Protein AF-A0A4Y2JMC4-F1 (afdb_monomer_lite)

Sequence (234 aa):
MATKFSRSKTDIYLIGSTITELTGSKLPSIGMALGLFLHHHIELNKTIRESSTTTIEEIKFWQKARIPVQELINCQPKLEKLFEQWRLLKKNKTRSTLTQKSKEVEFVSKLNNIFDIAHANALNMIKISQDKEFLLAQLEKGRRGSMLDEKKCEEVEATAQLVSSDESDEFEQEEQASFTVKEVDMPKGNKKRMKVMTPYLAAALDRTKVEDCKAVFVVAEMARSLDYEVVKLL

Structure (mmCIF, N/CA/C/O backbone):
data_AF-A0A4Y2JMC4-F1
#
_entry.id   AF-A0A4Y2JMC4-F1
#
loop_
_atom_site.group_PDB
_atom_site.id
_atom_site.type_symbol
_atom_site.label_atom_id
_atom_site.label_alt_id
_atom_site.label_comp_id
_atom_site.label_asym_id
_atom_site.label_entity_id
_atom_site.label_seq_id
_atom_site.pdbx_PDB_ins_code
_atom_site.Cartn_x
_atom_site.Cartn_y
_atom_site.Cartn_z
_atom_site.occupancy
_atom_site.B_iso_or_equiv
_atom_site.auth_seq_id
_atom_site.auth_comp_id
_atom_site.auth_asym_id
_atom_site.auth_atom_id
_atom_site.pdbx_PDB_model_num
ATOM 1 N N . MET A 1 1 ? 20.952 -29.997 8.168 1.00 33.16 1 MET A N 1
ATOM 2 C CA . MET A 1 1 ? 21.022 -29.053 9.308 1.00 33.16 1 MET A CA 1
ATOM 3 C C . MET A 1 1 ? 19.620 -28.527 9.569 1.00 33.16 1 MET A C 1
ATOM 5 O O . MET A 1 1 ? 18.947 -28.203 8.601 1.00 33.16 1 MET A O 1
ATOM 9 N N . ALA A 1 2 ? 19.152 -28.502 10.819 1.00 35.84 2 ALA A N 1
ATOM 10 C CA . ALA A 1 2 ? 17.775 -28.111 11.128 1.00 35.84 2 ALA A CA 1
ATOM 11 C C . ALA A 1 2 ? 17.607 -26.582 11.096 1.00 35.84 2 ALA A C 1
ATOM 13 O O . ALA A 1 2 ? 18.160 -25.873 11.939 1.00 35.84 2 ALA A O 1
ATOM 14 N N . THR A 1 3 ? 16.835 -26.077 10.133 1.00 39.03 3 THR A N 1
ATOM 15 C CA . THR A 1 3 ? 16.416 -24.675 10.081 1.00 39.03 3 THR A CA 1
ATOM 16 C C . THR A 1 3 ? 15.392 -24.416 11.183 1.00 39.03 3 THR A C 1
ATOM 18 O O . THR A 1 3 ? 14.283 -24.948 11.182 1.00 39.03 3 THR A O 1
ATOM 21 N N . LYS A 1 4 ? 1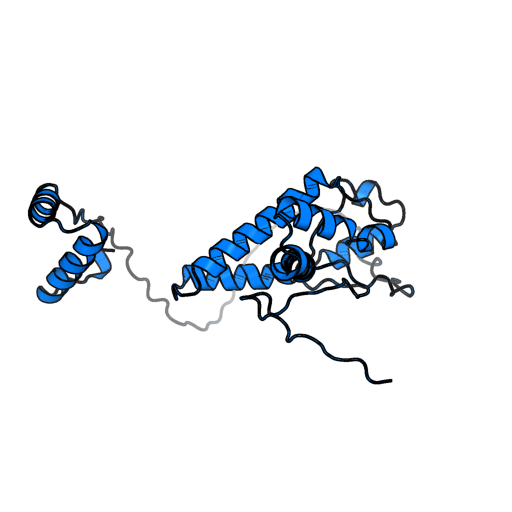5.785 -23.612 12.173 1.00 36.81 4 LYS A N 1
ATOM 22 C CA . LYS A 1 4 ? 14.925 -23.243 13.300 1.00 36.81 4 LYS A CA 1
ATOM 23 C C . LYS A 1 4 ? 13.787 -22.356 12.786 1.00 36.81 4 LYS A C 1
ATOM 25 O O . LYS A 1 4 ? 14.028 -21.203 12.444 1.00 36.81 4 LYS A O 1
ATOM 30 N N . PHE A 1 5 ? 12.554 -22.861 12.778 1.00 41.28 5 PHE A N 1
ATOM 31 C CA . PHE A 1 5 ? 11.365 -22.008 12.695 1.00 41.28 5 PHE A CA 1
ATOM 32 C C . PHE A 1 5 ? 11.297 -21.166 13.977 1.00 41.28 5 PHE A C 1
ATOM 34 O O . PHE A 1 5 ? 10.956 -21.685 15.040 1.00 41.28 5 PHE A O 1
ATOM 41 N N . SER A 1 6 ? 11.662 -19.885 13.905 1.00 38.31 6 SER A N 1
ATOM 42 C CA . SER A 1 6 ? 11.680 -18.992 15.067 1.00 38.31 6 SER A CA 1
ATOM 43 C C . SER A 1 6 ? 10.678 -17.849 14.928 1.00 38.31 6 SER A C 1
ATOM 45 O O . SER A 1 6 ? 10.819 -17.009 14.045 1.00 38.31 6 SER A O 1
ATOM 47 N N . ARG A 1 7 ? 9.754 -17.806 15.897 1.00 47.75 7 ARG A N 1
ATOM 48 C CA . ARG A 1 7 ? 8.591 -16.915 16.061 1.00 47.75 7 ARG A CA 1
ATOM 49 C C . ARG A 1 7 ? 7.394 -17.235 15.159 1.00 47.75 7 ARG A C 1
ATOM 51 O O . ARG A 1 7 ? 7.466 -17.297 13.939 1.00 47.75 7 ARG A O 1
ATOM 58 N N . SER A 1 8 ? 6.270 -17.464 15.835 1.00 48.03 8 SER A N 1
ATOM 59 C CA . SER A 1 8 ? 4.937 -17.634 15.265 1.00 48.03 8 SER A CA 1
ATOM 60 C C . SER A 1 8 ? 4.553 -16.426 14.416 1.00 48.03 8 SER A C 1
ATOM 62 O O . SER A 1 8 ? 4.703 -15.299 14.886 1.00 48.03 8 SER A O 1
ATOM 64 N N . LYS A 1 9 ? 3.985 -16.668 13.226 1.00 57.75 9 LYS A N 1
ATOM 65 C CA . LYS A 1 9 ? 3.331 -15.638 12.405 1.00 57.75 9 LYS A CA 1
ATOM 66 C C . LYS A 1 9 ? 2.448 -14.748 13.280 1.00 57.75 9 LYS A C 1
ATOM 68 O O . LYS A 1 9 ? 1.485 -15.234 13.873 1.00 57.75 9 LYS A O 1
ATOM 73 N N . THR A 1 10 ? 2.769 -13.460 13.342 1.00 68.62 10 THR A N 1
ATOM 74 C CA . THR A 1 10 ? 1.928 -12.470 14.015 1.00 68.62 10 THR A CA 1
ATOM 75 C C . THR A 1 10 ? 0.616 -12.371 13.243 1.00 68.62 10 THR A C 1
ATOM 77 O O . THR A 1 10 ? 0.618 -11.884 12.112 1.00 68.62 10 THR A O 1
ATOM 80 N N . ASP A 1 11 ? -0.495 -12.850 13.814 1.00 79.56 11 ASP A N 1
ATOM 81 C CA . ASP A 1 11 ? -1.799 -12.719 13.160 1.00 79.56 11 ASP A CA 1
ATOM 82 C C . ASP A 1 11 ? -2.242 -11.251 13.183 1.00 79.56 11 ASP A C 1
ATOM 84 O O . ASP A 1 11 ? -2.529 -10.649 14.226 1.00 79.56 11 ASP A O 1
ATOM 88 N N . ILE A 1 12 ? -2.238 -10.650 11.999 1.00 85.75 12 ILE A N 1
ATOM 89 C CA . ILE A 1 12 ? -2.592 -9.256 11.794 1.00 85.75 12 ILE A CA 1
ATOM 90 C C . ILE A 1 12 ? -4.022 -9.206 11.273 1.00 85.75 12 ILE A C 1
ATOM 92 O O . ILE A 1 12 ? -4.291 -9.586 10.141 1.00 85.75 12 ILE A O 1
ATOM 96 N N . TYR A 1 13 ? -4.927 -8.654 12.080 1.00 87.12 13 TYR A N 1
ATOM 97 C CA . TYR A 1 13 ? -6.334 -8.422 11.734 1.00 87.12 13 TYR A CA 1
ATOM 98 C C . TYR A 1 13 ? -6.544 -7.995 10.262 1.00 87.12 13 TYR A C 1
ATOM 100 O O . TYR A 1 13 ? -5.962 -7.003 9.820 1.00 87.12 13 TYR A O 1
ATOM 108 N N . LEU A 1 14 ? -7.377 -8.748 9.529 1.00 86.81 14 LEU A N 1
ATOM 109 C CA . LEU A 1 14 ? -7.679 -8.648 8.082 1.00 86.81 14 LEU A CA 1
ATOM 110 C C . LEU A 1 14 ? -6.533 -8.963 7.093 1.00 86.81 14 LEU A C 1
ATOM 112 O O . LEU A 1 14 ? -6.805 -9.087 5.904 1.00 86.81 14 LEU A O 1
ATOM 116 N N . ILE A 1 15 ? -5.284 -9.100 7.545 1.00 84.94 15 ILE A N 1
ATOM 117 C CA . ILE A 1 15 ? -4.088 -9.317 6.701 1.00 84.94 15 ILE A CA 1
ATOM 118 C C . ILE A 1 15 ? -3.489 -10.724 6.918 1.00 84.94 15 ILE A C 1
ATOM 120 O O . ILE A 1 15 ? -2.839 -11.275 6.034 1.00 84.94 15 ILE A O 1
ATOM 124 N N . GLY A 1 16 ? -3.727 -11.334 8.081 1.00 82.75 16 GLY A N 1
ATOM 125 C CA . GLY A 1 16 ? -3.367 -12.704 8.447 1.00 82.75 16 GLY A CA 1
ATOM 126 C C . GLY A 1 16 ? -1.905 -12.916 8.845 1.00 82.75 16 GLY A C 1
ATOM 127 O O . GLY A 1 16 ? -1.619 -13.728 9.722 1.00 82.75 16 GLY A O 1
ATOM 128 N N . SER A 1 17 ? -0.934 -12.244 8.222 1.00 79.31 17 SER A N 1
ATOM 129 C CA . SER A 1 17 ? 0.489 -12.411 8.574 1.00 79.31 17 SER A CA 1
ATOM 130 C C . SER A 1 17 ? 1.355 -11.230 8.141 1.00 79.31 17 SER A C 1
ATOM 132 O O . SER A 1 17 ? 1.123 -10.647 7.083 1.00 79.31 17 SER A O 1
ATOM 134 N N . THR A 1 18 ? 2.409 -10.942 8.908 1.00 79.44 18 THR A N 1
ATOM 135 C CA . THR A 1 18 ? 3.576 -10.204 8.404 1.00 79.44 18 THR A CA 1
ATOM 136 C C . THR A 1 18 ? 4.309 -11.008 7.328 1.00 79.44 18 THR A C 1
ATOM 138 O O . THR A 1 18 ? 4.229 -12.240 7.275 1.00 79.44 18 THR A O 1
ATOM 141 N N . ILE A 1 19 ? 5.005 -10.295 6.441 1.00 81.81 19 ILE A N 1
ATOM 142 C CA . ILE A 1 19 ? 5.852 -10.865 5.390 1.00 81.81 19 ILE A CA 1
ATOM 143 C C . ILE A 1 19 ? 7.231 -10.228 5.539 1.00 81.81 19 ILE A C 1
ATOM 145 O O . ILE A 1 19 ? 7.328 -9.007 5.590 1.00 81.81 19 ILE A O 1
ATOM 149 N N . THR A 1 20 ? 8.279 -11.046 5.620 1.00 78.00 20 THR A N 1
ATOM 150 C CA . THR A 1 20 ? 9.666 -10.577 5.769 1.00 78.00 20 THR A CA 1
ATOM 151 C C . THR A 1 20 ? 10.302 -10.211 4.431 1.00 78.00 20 THR A C 1
ATOM 153 O O . THR A 1 20 ? 11.110 -9.296 4.373 1.00 78.00 20 THR A O 1
ATOM 156 N N . GLU A 1 21 ? 9.945 -10.922 3.356 1.00 78.56 21 GLU A N 1
ATOM 157 C CA . GLU A 1 21 ? 10.517 -10.759 2.017 1.00 78.56 21 GLU A CA 1
ATOM 158 C C . GLU A 1 21 ? 9.451 -10.961 0.932 1.00 78.56 21 GLU A C 1
ATOM 160 O O . GLU A 1 21 ? 8.585 -11.837 1.030 1.00 78.56 21 GLU A O 1
ATOM 165 N N . LEU A 1 22 ? 9.523 -10.169 -0.139 1.00 78.31 22 LEU A N 1
ATOM 166 C CA . LEU A 1 22 ? 8.643 -10.310 -1.297 1.00 78.31 22 LEU A CA 1
ATOM 167 C C . LEU A 1 22 ? 9.188 -11.382 -2.249 1.00 78.31 22 LEU A C 1
ATOM 169 O O . LEU A 1 22 ? 10.092 -11.122 -3.042 1.00 78.31 22 LEU A O 1
ATOM 173 N N . THR A 1 23 ? 8.583 -12.568 -2.213 1.00 74.12 23 THR A N 1
ATOM 174 C CA . THR A 1 23 ? 8.877 -13.678 -3.134 1.00 74.12 23 THR A CA 1
ATOM 175 C C . THR A 1 23 ? 7.701 -13.915 -4.081 1.00 74.12 23 THR A C 1
ATOM 177 O O . THR A 1 23 ? 6.547 -13.944 -3.654 1.00 74.12 23 THR A O 1
ATOM 180 N N . GLY A 1 24 ? 7.979 -14.097 -5.376 1.00 77.12 24 GLY A N 1
ATOM 181 C CA . GLY A 1 24 ? 6.972 -14.405 -6.398 1.00 77.12 24 GLY A CA 1
ATOM 182 C C . GLY A 1 24 ? 7.430 -14.072 -7.822 1.00 77.12 24 GLY A C 1
ATOM 183 O O . GLY A 1 24 ? 8.549 -13.606 -8.025 1.00 77.12 24 GLY A O 1
ATOM 184 N N . SER A 1 25 ? 6.543 -14.283 -8.800 1.00 80.44 25 SER A N 1
ATOM 185 C CA . SER A 1 25 ? 6.729 -13.911 -10.217 1.00 80.44 25 SER A CA 1
ATOM 186 C C . SER A 1 25 ? 5.755 -12.828 -10.710 1.00 80.44 25 SER A C 1
ATOM 188 O O . SER A 1 25 ? 5.818 -12.415 -11.864 1.00 80.44 25 SER A O 1
ATOM 190 N N . LYS A 1 26 ? 4.840 -12.364 -9.852 1.00 87.94 26 LYS A N 1
ATOM 191 C CA . LYS A 1 26 ? 3.833 -11.329 -10.147 1.00 87.94 26 LYS A CA 1
ATOM 192 C C . LYS A 1 26 ? 4.194 -10.007 -9.477 1.00 87.94 26 LYS A C 1
ATOM 194 O O . LYS A 1 26 ? 5.024 -9.980 -8.568 1.00 87.94 26 LYS A O 1
ATOM 199 N N . LEU A 1 27 ? 3.549 -8.917 -9.885 1.00 90.75 27 LEU A N 1
ATOM 200 C CA . LEU A 1 27 ? 3.698 -7.631 -9.204 1.00 90.75 27 LEU A CA 1
ATOM 201 C C . LEU A 1 27 ? 3.110 -7.692 -7.772 1.00 90.75 27 LEU A C 1
ATOM 203 O O . LEU A 1 27 ? 2.104 -8.384 -7.550 1.00 90.75 27 LEU A O 1
ATOM 207 N N . PRO A 1 28 ? 3.710 -6.990 -6.785 1.00 91.25 28 PRO A N 1
ATOM 208 C CA . PRO A 1 28 ? 3.251 -7.022 -5.399 1.00 91.25 28 PRO A CA 1
ATOM 209 C C . PRO A 1 28 ? 1.797 -6.568 -5.247 1.00 91.25 28 PRO A C 1
ATOM 211 O O . PRO A 1 28 ? 1.383 -5.540 -5.791 1.00 91.25 28 PRO A O 1
ATOM 214 N N . SER A 1 29 ? 1.018 -7.315 -4.463 1.00 92.44 29 SER A N 1
ATOM 215 C CA . SER A 1 29 ? -0.319 -6.867 -4.073 1.00 92.44 29 SER A CA 1
ATOM 216 C C . SER A 1 29 ? -0.268 -5.816 -2.967 1.00 92.44 29 SER A C 1
ATOM 218 O O . SER A 1 29 ? 0.718 -5.702 -2.236 1.00 92.44 29 SER A O 1
ATOM 220 N N . ILE A 1 30 ? -1.380 -5.103 -2.790 1.00 92.50 30 ILE A N 1
ATOM 221 C CA . ILE A 1 30 ? -1.613 -4.213 -1.648 1.00 92.50 30 ILE A CA 1
ATOM 222 C C . ILE A 1 30 ? -1.410 -4.965 -0.325 1.00 92.50 30 ILE A C 1
ATOM 224 O O . ILE A 1 30 ? -0.736 -4.455 0.567 1.00 92.50 30 ILE A O 1
ATOM 228 N N . GLY A 1 31 ? -1.919 -6.197 -0.213 1.00 91.38 31 GLY A N 1
ATOM 229 C CA . GLY A 1 31 ? -1.698 -7.046 0.961 1.00 91.38 31 GLY A CA 1
ATOM 230 C C . GLY A 1 31 ? -0.227 -7.402 1.195 1.00 91.38 31 GLY A C 1
ATOM 231 O O . GLY A 1 31 ? 0.219 -7.382 2.337 1.00 91.38 31 GLY A O 1
ATOM 232 N N . MET A 1 32 ? 0.547 -7.660 0.135 1.00 90.75 32 MET A N 1
ATOM 233 C CA . MET A 1 32 ? 1.980 -7.957 0.257 1.00 90.75 32 MET A CA 1
ATOM 234 C C . MET A 1 32 ? 2.792 -6.727 0.680 1.00 90.75 32 MET A C 1
ATOM 236 O O . MET A 1 32 ? 3.590 -6.816 1.610 1.00 90.75 32 MET A O 1
ATOM 240 N N . ALA A 1 33 ? 2.553 -5.573 0.049 1.00 92.44 33 ALA A N 1
ATOM 241 C CA . ALA A 1 33 ? 3.218 -4.318 0.401 1.00 92.44 33 ALA A CA 1
ATOM 242 C C . ALA A 1 33 ? 2.888 -3.883 1.841 1.00 92.44 33 ALA A C 1
ATOM 244 O O . ALA A 1 33 ? 3.780 -3.508 2.599 1.00 92.44 33 ALA A O 1
ATOM 245 N N . LEU A 1 34 ? 1.621 -3.997 2.254 1.00 92.81 34 LEU A N 1
ATOM 246 C CA . LEU A 1 34 ? 1.202 -3.677 3.618 1.00 92.81 34 LEU A CA 1
ATOM 247 C C . LEU A 1 34 ? 1.721 -4.702 4.644 1.00 92.81 34 LEU A C 1
ATOM 249 O O . LEU A 1 34 ? 2.085 -4.316 5.750 1.00 92.81 34 LEU A O 1
ATOM 253 N N . GLY A 1 35 ? 1.814 -5.988 4.289 1.00 91.31 35 GLY A N 1
ATOM 254 C CA . GLY A 1 35 ? 2.400 -7.029 5.142 1.00 91.31 35 GLY A CA 1
ATOM 255 C C . GLY A 1 35 ? 3.891 -6.811 5.428 1.00 91.31 35 GLY A C 1
ATOM 256 O O . GLY A 1 35 ? 4.321 -6.991 6.569 1.00 91.31 35 GLY A O 1
ATOM 257 N N . LEU A 1 36 ? 4.652 -6.361 4.422 1.00 91.12 36 LEU A N 1
ATOM 258 C CA . LEU A 1 36 ? 6.063 -5.976 4.557 1.00 91.12 36 LEU A CA 1
ATOM 259 C C . LEU A 1 36 ? 6.229 -4.676 5.363 1.00 91.12 36 LEU A C 1
ATOM 261 O O . LEU A 1 36 ? 7.038 -4.607 6.288 1.00 91.12 36 LEU A O 1
ATOM 265 N N . PHE A 1 37 ? 5.393 -3.668 5.098 1.00 92.88 37 PHE A N 1
ATOM 266 C CA . PHE A 1 37 ? 5.349 -2.444 5.903 1.00 92.88 37 PHE A CA 1
ATOM 267 C C . PHE A 1 37 ? 5.099 -2.736 7.390 1.00 92.88 37 PHE A C 1
ATOM 269 O O . PHE A 1 37 ? 5.751 -2.164 8.264 1.00 92.88 37 PHE A O 1
ATOM 276 N N . LEU A 1 38 ? 4.159 -3.636 7.694 1.00 91.31 38 LEU A N 1
ATOM 277 C CA . LEU A 1 38 ? 3.812 -3.979 9.072 1.00 91.31 38 LEU A CA 1
ATOM 278 C C . LEU A 1 38 ? 4.903 -4.798 9.770 1.00 91.31 38 LEU A C 1
ATOM 280 O O . LEU A 1 38 ? 5.071 -4.622 10.972 1.00 91.31 38 LEU A O 1
ATOM 284 N N . HIS A 1 39 ? 5.688 -5.604 9.048 1.00 89.94 39 HIS A N 1
ATOM 285 C CA . HIS A 1 39 ? 6.916 -6.200 9.586 1.00 89.94 39 HIS A CA 1
ATOM 286 C C . HIS A 1 39 ? 7.900 -5.104 10.044 1.00 89.94 39 HIS A C 1
ATOM 288 O O . HIS A 1 39 ? 8.332 -5.090 11.197 1.00 89.94 39 HIS A O 1
ATOM 294 N N . HIS A 1 40 ? 8.168 -4.106 9.199 1.00 90.12 40 HIS A N 1
ATOM 295 C CA . HIS A 1 40 ? 9.051 -2.984 9.542 1.00 90.12 40 HIS A CA 1
ATOM 296 C C . HIS A 1 40 ? 8.546 -2.128 10.708 1.00 90.12 40 HIS A C 1
ATOM 298 O O . HIS A 1 40 ? 9.325 -1.771 11.595 1.00 90.12 40 HIS A O 1
ATOM 304 N N . HIS A 1 41 ? 7.249 -1.832 10.742 1.00 89.69 41 HIS A N 1
ATOM 305 C CA . HIS A 1 41 ? 6.689 -0.961 11.767 1.00 89.69 41 HIS A CA 1
ATOM 306 C C . HIS A 1 41 ? 6.461 -1.674 13.113 1.00 89.69 41 HIS A C 1
ATOM 308 O O . HIS A 1 41 ? 6.692 -1.072 14.159 1.00 89.69 41 HIS A O 1
ATOM 314 N N . ILE A 1 42 ? 6.022 -2.941 13.111 1.00 87.81 42 ILE A N 1
ATOM 315 C CA . ILE A 1 42 ? 5.678 -3.688 14.337 1.00 87.81 42 ILE A CA 1
ATOM 316 C C . ILE A 1 42 ? 6.871 -4.485 14.876 1.00 87.81 42 ILE A C 1
ATOM 318 O O . ILE A 1 42 ? 7.088 -4.502 16.084 1.00 87.81 42 ILE A O 1
ATOM 322 N N . GLU A 1 43 ? 7.634 -5.164 14.015 1.00 85.00 43 GLU A N 1
ATOM 323 C CA . GLU A 1 43 ? 8.695 -6.080 14.460 1.00 85.00 43 GLU A CA 1
ATOM 324 C C . GLU A 1 43 ? 10.052 -5.373 14.575 1.00 85.00 43 GLU A C 1
ATOM 326 O O . GLU A 1 43 ? 10.781 -5.611 15.539 1.00 85.00 43 GLU A O 1
ATOM 331 N N . LEU A 1 44 ? 10.363 -4.446 13.658 1.00 86.50 44 LEU A N 1
ATOM 332 C CA . LEU A 1 44 ? 11.586 -3.625 13.722 1.00 86.50 44 LEU A CA 1
ATOM 333 C C . LEU A 1 44 ? 11.398 -2.271 14.434 1.00 86.50 44 LEU A C 1
ATOM 335 O O . LEU A 1 44 ? 12.368 -1.533 14.577 1.00 86.50 44 LEU A O 1
ATOM 339 N N . ASN A 1 45 ? 10.180 -1.937 14.882 1.00 88.56 45 ASN A N 1
ATOM 340 C CA . ASN A 1 45 ? 9.831 -0.675 15.560 1.00 88.56 45 ASN A CA 1
ATOM 341 C C . ASN A 1 45 ? 10.252 0.612 14.812 1.00 88.56 45 ASN A C 1
ATOM 343 O O . ASN A 1 45 ? 10.438 1.661 15.432 1.00 88.56 45 ASN A O 1
ATOM 347 N N . LYS A 1 46 ? 10.388 0.559 13.479 1.00 90.94 46 LYS A N 1
ATOM 348 C CA . LYS A 1 46 ? 10.691 1.740 12.655 1.00 90.94 46 LYS A CA 1
ATOM 349 C C . LYS A 1 46 ? 9.526 2.735 12.682 1.00 90.94 46 LYS A C 1
ATOM 351 O O . LYS A 1 46 ? 8.359 2.352 12.836 1.00 90.94 46 LYS A O 1
ATOM 356 N N . THR A 1 47 ? 9.810 4.019 12.455 1.00 94.19 47 THR A N 1
ATOM 357 C CA . THR A 1 47 ? 8.742 5.016 12.274 1.00 94.19 47 THR A CA 1
ATOM 358 C C . THR A 1 47 ? 7.890 4.685 11.044 1.00 94.19 47 THR A C 1
ATOM 360 O O . THR A 1 47 ? 8.322 3.960 10.145 1.00 94.19 47 THR A O 1
ATOM 363 N N . ILE A 1 48 ? 6.674 5.239 10.967 1.00 92.38 48 ILE A N 1
ATOM 364 C CA . ILE A 1 48 ? 5.795 5.084 9.792 1.00 92.38 48 ILE A CA 1
ATOM 365 C C . ILE A 1 48 ? 6.527 5.525 8.515 1.00 92.38 48 ILE A C 1
ATOM 367 O O . ILE A 1 48 ? 6.473 4.833 7.502 1.00 92.38 48 ILE A O 1
ATOM 371 N N . ARG A 1 49 ? 7.272 6.637 8.580 1.00 93.44 49 ARG A N 1
ATOM 372 C CA . ARG A 1 49 ? 7.974 7.206 7.426 1.00 93.44 49 ARG A CA 1
ATOM 373 C C . ARG A 1 49 ? 9.112 6.310 6.937 1.00 93.44 49 ARG A C 1
ATOM 375 O O . ARG A 1 49 ? 9.178 6.009 5.750 1.00 93.44 49 ARG A O 1
ATOM 382 N N . GLU A 1 50 ? 9.972 5.851 7.844 1.00 92.75 50 GLU A N 1
ATOM 383 C CA . GLU A 1 50 ? 11.073 4.931 7.519 1.00 92.75 50 GLU A CA 1
ATOM 384 C C . GLU A 1 50 ? 10.554 3.578 7.028 1.00 92.75 50 GLU A C 1
ATOM 386 O O . GLU A 1 50 ? 11.076 3.038 6.055 1.00 92.75 50 GLU A O 1
ATOM 391 N N . SER A 1 51 ? 9.496 3.053 7.658 1.00 93.19 51 SER A N 1
ATOM 392 C CA . SER A 1 51 ? 8.845 1.805 7.246 1.00 93.19 51 SER A CA 1
ATOM 393 C C . SER A 1 51 ? 8.323 1.910 5.814 1.00 93.19 51 SER A C 1
ATOM 395 O O . SER A 1 51 ? 8.535 0.990 5.025 1.00 93.19 51 SER A O 1
ATOM 397 N N . SER A 1 52 ? 7.706 3.041 5.446 1.00 92.81 52 SER A N 1
ATOM 398 C CA . SER A 1 52 ? 7.269 3.312 4.072 1.00 92.81 52 SER A CA 1
ATOM 399 C C . SER A 1 52 ? 8.445 3.328 3.097 1.00 92.81 52 SER A C 1
ATOM 401 O O . SER A 1 52 ? 8.391 2.641 2.080 1.00 92.81 52 SER A O 1
ATOM 403 N N . THR A 1 53 ? 9.517 4.063 3.415 1.00 93.50 53 THR A N 1
ATOM 404 C CA . THR A 1 53 ? 10.720 4.159 2.571 1.00 93.50 53 THR A CA 1
ATOM 405 C C . THR A 1 53 ? 11.358 2.791 2.335 1.00 93.50 53 THR A C 1
ATOM 407 O O . THR A 1 53 ? 11.443 2.372 1.183 1.00 93.50 53 THR A O 1
ATOM 410 N N . THR A 1 54 ? 11.695 2.052 3.403 1.00 92.88 54 THR A N 1
ATOM 411 C CA . THR A 1 54 ? 12.293 0.709 3.293 1.00 92.88 54 THR A CA 1
ATOM 412 C C . THR A 1 54 ? 11.410 -0.225 2.458 1.00 92.88 54 THR A C 1
ATOM 414 O O . THR A 1 54 ? 11.897 -0.908 1.563 1.00 92.88 54 THR A O 1
ATOM 417 N N . THR A 1 55 ? 10.093 -0.216 2.690 1.00 91.81 55 THR A N 1
ATOM 418 C CA . THR A 1 55 ? 9.156 -1.086 1.957 1.00 91.81 55 THR A CA 1
ATOM 419 C C . THR A 1 55 ? 9.148 -0.790 0.455 1.00 91.81 55 THR A C 1
ATOM 421 O O . THR A 1 55 ? 9.085 -1.716 -0.348 1.00 91.81 55 THR A O 1
ATOM 424 N N . ILE A 1 56 ? 9.226 0.481 0.047 1.00 91.44 56 ILE A N 1
ATOM 425 C CA . ILE A 1 56 ? 9.209 0.860 -1.376 1.00 91.44 56 ILE A CA 1
ATOM 426 C C . ILE A 1 56 ? 10.561 0.561 -2.044 1.00 91.44 56 ILE A C 1
ATOM 428 O O . ILE A 1 56 ? 10.581 0.084 -3.176 1.00 91.44 56 ILE A O 1
ATOM 432 N N . GLU A 1 57 ? 11.678 0.754 -1.340 1.00 89.25 57 GLU A N 1
ATOM 433 C CA . GLU A 1 57 ? 13.027 0.389 -1.810 1.00 89.25 57 GLU A CA 1
ATOM 434 C C . GLU A 1 57 ? 13.206 -1.132 -1.986 1.00 89.25 57 GLU A C 1
ATOM 436 O O . GLU A 1 57 ? 13.920 -1.595 -2.881 1.00 89.25 57 GLU A O 1
ATOM 441 N N . GLU A 1 58 ? 12.522 -1.935 -1.169 1.00 87.62 58 GLU A N 1
ATOM 442 C CA . GLU A 1 58 ? 12.508 -3.398 -1.275 1.00 87.62 58 GLU A CA 1
ATOM 443 C C . GLU A 1 58 ? 11.589 -3.929 -2.391 1.00 87.62 58 GLU A C 1
ATOM 445 O O . GLU A 1 58 ? 11.775 -5.059 -2.856 1.00 87.62 58 GLU A O 1
ATOM 450 N N . ILE A 1 59 ? 10.660 -3.116 -2.913 1.00 87.56 59 ILE A N 1
ATOM 451 C CA . ILE A 1 59 ? 9.750 -3.450 -4.028 1.00 87.56 59 ILE A CA 1
ATOM 452 C C . ILE A 1 59 ? 10.488 -3.404 -5.395 1.00 87.56 59 ILE A C 1
ATOM 454 O O . ILE A 1 59 ? 10.097 -2.773 -6.376 1.00 87.56 59 ILE A O 1
ATOM 458 N N . LYS A 1 60 ? 11.554 -4.203 -5.517 1.00 82.81 60 LYS A N 1
ATOM 459 C CA . LYS A 1 60 ? 12.410 -4.340 -6.718 1.00 82.81 60 LYS A CA 1
ATOM 460 C C . LYS A 1 60 ? 11.708 -4.985 -7.929 1.00 82.81 60 LYS A C 1
ATOM 462 O O . LYS A 1 60 ? 12.282 -5.076 -9.011 1.00 82.81 60 LYS A O 1
ATOM 467 N N . PHE A 1 61 ? 10.468 -5.448 -7.767 1.00 85.75 61 PHE A N 1
ATOM 468 C CA . PHE A 1 61 ? 9.688 -6.166 -8.785 1.00 85.75 61 PHE A CA 1
ATOM 469 C C . PHE A 1 61 ? 9.396 -5.332 -10.037 1.00 85.75 61 PHE A C 1
ATOM 471 O O . PHE A 1 61 ? 9.457 -5.857 -11.144 1.00 85.75 61 PHE A O 1
ATOM 478 N N . TRP A 1 62 ? 9.127 -4.037 -9.881 1.00 88.81 62 TRP A N 1
ATOM 479 C CA . TRP A 1 62 ? 8.791 -3.161 -11.008 1.00 88.81 62 TRP A CA 1
ATOM 480 C C . TRP A 1 62 ? 10.001 -2.879 -11.903 1.00 88.81 62 TRP A C 1
ATOM 482 O O . TRP A 1 62 ? 9.884 -2.900 -13.125 1.00 88.81 62 TRP A O 1
ATOM 492 N N . GLN A 1 63 ? 11.183 -2.733 -11.294 1.00 87.19 63 GLN A N 1
ATOM 493 C CA . GLN A 1 63 ? 12.455 -2.617 -12.010 1.00 87.19 63 GLN A CA 1
ATOM 494 C C . GLN A 1 63 ? 12.796 -3.908 -12.773 1.00 87.19 63 GLN A C 1
ATOM 496 O O . GLN A 1 63 ? 13.230 -3.836 -13.920 1.00 87.19 63 GLN A O 1
ATOM 501 N N . LYS A 1 64 ? 12.546 -5.088 -12.179 1.00 86.31 64 LYS A N 1
ATOM 502 C CA . LYS A 1 64 ? 12.698 -6.387 -12.867 1.00 86.31 64 LYS A CA 1
ATOM 503 C C . LYS A 1 64 ? 11.787 -6.499 -14.094 1.00 86.31 64 LYS A C 1
ATOM 505 O O . LYS A 1 64 ? 12.245 -6.949 -15.136 1.00 86.31 64 LYS A O 1
ATOM 510 N N . ALA A 1 65 ? 10.546 -6.027 -13.984 1.00 85.19 65 ALA A N 1
ATOM 511 C CA . ALA A 1 65 ? 9.581 -5.959 -15.082 1.00 85.19 65 ALA A CA 1
ATOM 512 C C . ALA A 1 65 ? 9.828 -4.800 -16.075 1.00 85.19 65 ALA A C 1
ATOM 514 O O . ALA A 1 65 ? 8.991 -4.560 -16.935 1.00 85.19 65 ALA A O 1
ATOM 515 N N . ARG A 1 66 ? 10.937 -4.047 -15.948 1.00 88.38 66 ARG A N 1
ATOM 516 C CA . ARG A 1 66 ? 11.297 -2.886 -16.795 1.00 88.38 66 ARG A CA 1
ATOM 517 C C . ARG A 1 66 ? 10.258 -1.750 -16.821 1.00 88.38 66 ARG A C 1
ATOM 519 O O . ARG A 1 66 ? 10.338 -0.852 -17.661 1.00 88.38 66 ARG A O 1
ATOM 526 N N . ILE A 1 67 ? 9.320 -1.737 -15.874 1.00 90.12 67 ILE A N 1
ATOM 527 C CA . ILE A 1 67 ? 8.275 -0.716 -15.772 1.00 90.12 67 ILE A CA 1
ATOM 528 C C . ILE A 1 67 ? 8.855 0.516 -15.054 1.00 90.12 67 ILE A C 1
ATOM 530 O O . ILE A 1 67 ? 9.410 0.376 -13.959 1.00 90.12 67 ILE A O 1
ATOM 534 N N . PRO A 1 68 ? 8.726 1.733 -15.615 1.00 90.19 68 PRO A N 1
ATOM 535 C CA . PRO A 1 68 ? 9.171 2.949 -14.944 1.00 90.19 68 PRO A CA 1
ATOM 536 C C . PRO A 1 68 ? 8.318 3.220 -13.700 1.00 90.19 68 PRO A C 1
ATOM 538 O O . PRO A 1 68 ? 7.089 3.164 -13.745 1.00 90.19 68 PRO A O 1
ATOM 541 N N . VAL A 1 69 ? 8.984 3.535 -12.591 1.00 92.62 69 VAL A N 1
ATOM 542 C CA . VAL A 1 69 ? 8.387 3.711 -11.258 1.00 92.62 69 VAL A CA 1
ATOM 543 C C . VAL A 1 69 ? 8.262 5.204 -10.932 1.00 92.62 69 VAL A C 1
ATOM 545 O O . VAL A 1 69 ? 9.059 6.014 -11.404 1.00 92.62 69 VAL A O 1
ATOM 548 N N . GLN A 1 70 ? 7.268 5.585 -10.130 1.00 90.94 70 GLN A N 1
ATOM 549 C CA . GLN A 1 70 ? 7.185 6.926 -9.540 1.00 90.94 70 GLN A CA 1
ATOM 550 C C . GLN A 1 70 ? 8.278 7.152 -8.484 1.00 90.94 70 GLN A C 1
ATOM 552 O O . GLN A 1 70 ? 8.751 6.222 -7.833 1.00 90.94 70 GLN A O 1
ATOM 557 N N . GLU A 1 71 ? 8.637 8.414 -8.258 1.00 88.38 71 GLU A N 1
ATOM 558 C CA . GLU A 1 71 ? 9.531 8.794 -7.161 1.00 88.38 71 GLU A CA 1
ATOM 559 C C . GLU A 1 71 ? 8.986 8.364 -5.788 1.00 88.38 71 GLU A C 1
ATOM 561 O O . GLU A 1 71 ? 7.773 8.370 -5.550 1.00 88.38 71 GLU A O 1
ATOM 566 N N . LEU A 1 72 ? 9.892 8.063 -4.848 1.00 88.44 72 LEU A N 1
ATOM 567 C CA . LEU A 1 72 ? 9.558 7.607 -3.489 1.00 88.44 72 LEU A CA 1
ATOM 568 C C . LEU A 1 72 ? 8.544 8.523 -2.785 1.00 88.44 72 LEU A C 1
ATOM 570 O O . LEU A 1 72 ? 7.626 8.030 -2.132 1.00 88.44 72 LEU A O 1
ATOM 574 N N . ILE A 1 73 ? 8.670 9.840 -2.982 1.00 89.38 73 ILE A N 1
ATOM 575 C CA . ILE A 1 73 ? 7.809 10.879 -2.395 1.00 89.38 73 ILE A CA 1
ATOM 576 C C . ILE A 1 73 ? 6.337 10.701 -2.809 1.00 89.38 73 ILE A C 1
ATOM 578 O O . ILE A 1 73 ? 5.439 10.961 -2.010 1.00 89.38 73 ILE A O 1
ATOM 582 N N . ASN A 1 74 ? 6.083 10.203 -4.023 1.00 91.25 74 ASN A N 1
ATOM 583 C CA . ASN A 1 74 ? 4.741 9.947 -4.554 1.00 91.25 74 ASN A CA 1
ATOM 584 C C . ASN A 1 74 ? 4.208 8.555 -4.159 1.00 91.25 74 ASN A C 1
ATOM 586 O O . ASN A 1 74 ? 2.999 8.359 -4.019 1.00 91.25 74 ASN A O 1
ATOM 590 N N . CYS A 1 75 ? 5.103 7.591 -3.935 1.00 91.12 75 CYS A N 1
ATOM 591 C CA . CYS A 1 75 ? 4.766 6.223 -3.530 1.00 91.12 75 CYS A CA 1
ATOM 592 C C . CYS A 1 75 ? 4.449 6.101 -2.027 1.00 91.12 75 CYS A C 1
ATOM 594 O O . CYS A 1 75 ? 3.492 5.422 -1.653 1.00 91.12 75 CYS A O 1
ATOM 596 N N . GLN A 1 76 ? 5.207 6.788 -1.166 1.00 92.38 76 GLN A N 1
ATOM 597 C CA . GLN A 1 76 ? 5.027 6.817 0.295 1.00 92.38 76 GLN A CA 1
ATOM 598 C C . GLN A 1 76 ? 3.578 7.111 0.740 1.00 92.38 76 GLN A C 1
ATOM 600 O O . GLN A 1 76 ? 3.007 6.276 1.447 1.00 92.38 76 GLN A O 1
ATOM 605 N N . PRO A 1 77 ? 2.916 8.207 0.308 1.00 93.75 77 PRO A N 1
ATOM 606 C CA . PRO A 1 77 ? 1.569 8.539 0.775 1.00 93.75 77 PRO A CA 1
ATOM 607 C C . PRO A 1 77 ? 0.505 7.518 0.346 1.00 93.75 77 PRO A C 1
ATOM 609 O O . PRO A 1 77 ? -0.515 7.392 1.025 1.00 93.75 77 PRO A O 1
ATOM 612 N N . LYS A 1 78 ? 0.723 6.748 -0.735 1.00 92.94 78 LYS A N 1
ATOM 613 C CA . LYS A 1 78 ? -0.171 5.636 -1.111 1.00 92.94 78 LYS A CA 1
ATOM 614 C C . LYS A 1 78 ? -0.169 4.552 -0.025 1.00 92.94 78 LYS A C 1
ATOM 616 O O . LYS A 1 78 ? -1.235 4.101 0.390 1.00 92.94 78 LYS A O 1
ATOM 621 N N . LEU A 1 79 ? 1.017 4.170 0.456 1.00 93.56 79 LEU A N 1
ATOM 622 C CA . LEU A 1 79 ? 1.200 3.142 1.484 1.00 93.56 79 LEU A CA 1
ATOM 623 C C . LEU A 1 79 ? 0.764 3.632 2.874 1.00 93.56 79 LEU A C 1
ATOM 625 O O . LEU A 1 79 ? 0.021 2.935 3.563 1.00 93.56 79 LEU A O 1
ATOM 629 N N . GLU A 1 80 ? 1.132 4.861 3.247 1.00 94.44 80 GLU A N 1
ATOM 630 C CA . GLU A 1 80 ? 0.724 5.493 4.514 1.00 94.44 80 GLU A CA 1
ATOM 631 C C . GLU A 1 80 ? -0.812 5.610 4.617 1.00 94.44 80 GLU A C 1
ATOM 633 O O . GLU A 1 80 ? -1.400 5.304 5.657 1.00 94.44 80 GLU A O 1
ATOM 638 N N . LYS A 1 81 ? -1.496 5.956 3.515 1.00 95.19 81 LYS A N 1
ATOM 639 C CA . LYS A 1 81 ? -2.967 6.017 3.447 1.00 95.19 81 LYS A CA 1
ATOM 640 C C . LYS A 1 81 ? -3.631 4.643 3.580 1.00 95.19 81 LYS A C 1
ATOM 642 O O . LYS A 1 81 ? -4.665 4.540 4.242 1.00 95.19 81 LYS A O 1
ATOM 647 N N . LEU A 1 82 ? -3.056 3.594 2.986 1.00 94.88 82 LEU A N 1
ATOM 648 C CA . LEU A 1 82 ? -3.526 2.211 3.151 1.00 94.88 82 LEU A CA 1
ATOM 649 C C . LEU A 1 82 ? -3.355 1.725 4.597 1.00 94.88 82 LEU A C 1
ATOM 651 O O . LEU A 1 82 ? -4.267 1.108 5.152 1.00 94.88 82 LEU A O 1
ATOM 655 N N . PHE A 1 83 ? -2.224 2.053 5.227 1.00 94.25 83 PHE A N 1
ATOM 656 C CA . PHE A 1 83 ? -1.975 1.757 6.635 1.00 94.25 83 PHE A CA 1
ATOM 657 C C . PHE A 1 83 ? -2.976 2.462 7.560 1.00 94.25 83 PHE A C 1
ATOM 659 O O . PHE A 1 83 ? -3.548 1.810 8.432 1.00 94.25 83 PHE A O 1
ATOM 666 N N . GLU A 1 84 ? -3.255 3.755 7.361 1.00 95.12 84 GLU A N 1
ATOM 667 C CA . GLU A 1 84 ? -4.222 4.469 8.206 1.00 95.12 84 GLU A CA 1
ATOM 668 C C . GLU A 1 84 ? -5.658 3.954 7.991 1.00 95.12 84 GLU A C 1
ATOM 670 O O . GLU A 1 84 ? -6.394 3.770 8.960 1.00 95.12 84 GLU A O 1
ATOM 675 N N . GLN A 1 85 ? -6.049 3.605 6.756 1.00 94.12 85 GLN A N 1
ATOM 676 C CA . GLN A 1 85 ? -7.324 2.918 6.496 1.00 94.12 85 GLN A CA 1
ATOM 677 C C . GLN A 1 85 ? -7.436 1.605 7.286 1.00 94.12 85 GLN A C 1
ATOM 679 O O . GLN A 1 85 ? -8.425 1.388 7.991 1.00 94.12 85 GLN A O 1
ATOM 684 N N . TRP A 1 86 ? -6.407 0.758 7.227 1.00 94.75 86 TRP A N 1
ATOM 685 C CA . TRP A 1 86 ? -6.344 -0.482 7.999 1.00 94.75 86 TRP A CA 1
ATOM 686 C C . TRP A 1 86 ? -6.383 -0.240 9.516 1.00 94.75 86 TRP A C 1
ATOM 688 O O . TRP A 1 86 ? -7.121 -0.909 10.243 1.00 94.75 86 TRP A O 1
ATOM 698 N N . ARG A 1 87 ? -5.633 0.749 10.010 1.00 94.19 87 ARG A N 1
ATOM 699 C CA . ARG A 1 87 ? -5.564 1.127 11.428 1.00 94.19 87 ARG A CA 1
ATOM 700 C C . ARG A 1 87 ? -6.927 1.575 11.960 1.00 94.19 87 ARG A C 1
ATOM 702 O O . ARG A 1 87 ? -7.315 1.176 13.061 1.00 94.19 87 ARG A O 1
ATOM 709 N N . LEU A 1 88 ? -7.680 2.346 11.173 1.00 93.94 88 LEU A N 1
ATOM 710 C CA . LEU A 1 88 ? -9.044 2.766 11.500 1.00 93.94 88 LEU A CA 1
ATOM 711 C C . LEU A 1 88 ? -10.024 1.584 11.535 1.00 93.94 88 LEU A C 1
ATOM 713 O O . LEU A 1 88 ? -10.872 1.540 12.430 1.00 93.94 88 LEU A O 1
ATOM 717 N N . LEU A 1 89 ? -9.892 0.600 10.638 1.00 93.50 89 LEU A N 1
ATOM 718 C CA . LEU A 1 89 ? -10.669 -0.646 10.709 1.00 93.50 89 LEU A CA 1
ATOM 719 C C . LEU A 1 89 ? -10.306 -1.446 11.969 1.00 93.50 89 LEU A C 1
ATOM 721 O O . LEU A 1 89 ? -11.184 -1.771 12.764 1.00 93.50 89 LEU A O 1
ATOM 725 N N . LYS A 1 90 ? -9.009 -1.657 12.235 1.00 92.31 90 LYS A N 1
ATOM 726 C CA . LYS A 1 90 ? -8.506 -2.348 13.436 1.00 92.31 90 LYS A CA 1
ATOM 727 C C . LYS A 1 90 ? -8.987 -1.704 14.741 1.00 92.31 90 LYS A C 1
ATOM 729 O O . LYS A 1 90 ? -9.284 -2.426 15.692 1.00 92.31 90 LYS A O 1
ATOM 734 N N . LYS A 1 91 ? -9.106 -0.371 14.794 1.00 92.06 91 LYS A N 1
ATOM 735 C CA . LYS A 1 91 ? -9.669 0.363 15.944 1.00 92.06 91 LYS A CA 1
ATOM 736 C C . LYS A 1 91 ? -11.161 0.076 16.159 1.00 92.06 91 LYS A C 1
ATOM 738 O O . LYS A 1 91 ? -11.617 0.087 17.297 1.00 92.06 91 LYS A O 1
ATOM 743 N N . ASN A 1 92 ? -11.915 -0.187 15.091 1.00 90.19 92 ASN A N 1
ATOM 744 C CA . ASN A 1 92 ? -13.357 -0.439 15.134 1.00 90.19 92 ASN A CA 1
ATOM 745 C C . ASN A 1 92 ? -13.735 -1.934 15.109 1.00 90.19 92 ASN A C 1
ATOM 747 O O . ASN A 1 92 ? -14.925 -2.231 15.079 1.00 90.19 92 ASN A O 1
ATOM 751 N N . LYS A 1 93 ? -12.772 -2.866 15.202 1.00 88.25 93 LYS A N 1
ATOM 752 C CA . LYS A 1 93 ? -12.980 -4.330 15.104 1.00 88.25 93 LYS A CA 1
ATOM 753 C C . LYS A 1 93 ? -14.047 -4.937 16.034 1.00 88.25 93 LYS A C 1
ATOM 755 O O . LYS A 1 93 ? -14.481 -6.060 15.819 1.00 88.25 93 LYS A O 1
ATOM 760 N N . THR A 1 94 ? -14.433 -4.238 17.103 1.00 88.94 94 THR A N 1
ATOM 761 C CA . THR A 1 94 ? -15.480 -4.667 18.050 1.00 88.94 94 THR A CA 1
ATOM 762 C C . THR A 1 94 ? -16.887 -4.211 17.651 1.00 88.94 94 THR A C 1
ATOM 764 O O . THR A 1 94 ? -17.868 -4.685 18.217 1.00 88.94 94 THR A O 1
ATOM 767 N N . ARG A 1 95 ? -17.017 -3.288 16.688 1.0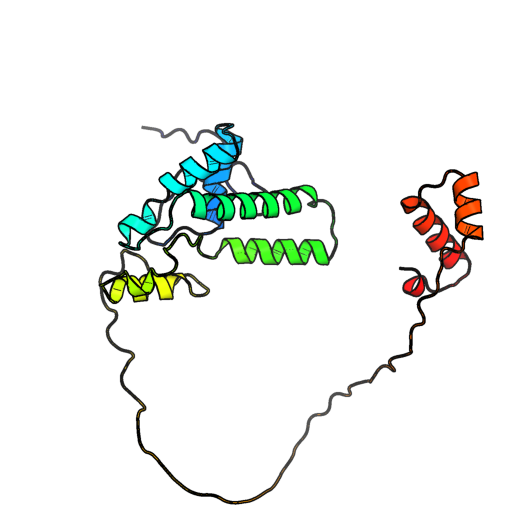0 89.12 95 ARG A N 1
ATOM 768 C CA . ARG A 1 95 ? -18.297 -2.738 16.229 1.00 89.12 95 ARG A CA 1
ATOM 769 C C . ARG A 1 95 ? -18.871 -3.608 15.115 1.00 89.12 95 ARG A C 1
ATOM 771 O O . ARG A 1 95 ? -18.519 -3.458 13.953 1.00 89.12 95 ARG A O 1
ATOM 778 N N . SER A 1 96 ? -19.825 -4.465 15.453 1.00 88.00 96 SER A N 1
ATOM 779 C CA . SER A 1 96 ? -20.471 -5.416 14.536 1.00 88.00 96 SER A CA 1
ATOM 780 C C . SER A 1 96 ? -21.497 -4.800 13.559 1.00 88.00 96 SER A C 1
ATOM 782 O O . SER A 1 96 ? -22.378 -5.508 13.068 1.00 88.00 96 SER A O 1
ATOM 784 N N . THR A 1 97 ? -21.405 -3.499 13.250 1.00 92.25 97 THR A N 1
ATOM 785 C CA . THR A 1 97 ? -22.382 -2.802 12.395 1.00 92.25 97 THR A CA 1
ATOM 786 C C . THR A 1 97 ? -22.253 -3.205 10.922 1.00 92.25 97 THR A C 1
ATOM 788 O O . THR A 1 97 ? -21.162 -3.503 10.434 1.00 92.25 97 THR A O 1
ATOM 791 N N . LEU A 1 98 ? -23.367 -3.171 10.181 1.00 92.81 98 LEU A N 1
ATOM 792 C CA . LEU A 1 98 ? -23.396 -3.501 8.746 1.00 92.81 98 LEU A CA 1
ATOM 793 C C . LEU A 1 98 ? -22.411 -2.642 7.935 1.00 92.81 98 LEU A C 1
ATOM 795 O O . LEU A 1 98 ? -21.649 -3.168 7.127 1.00 92.81 98 LEU A O 1
ATOM 799 N N . THR A 1 99 ? -22.355 -1.335 8.210 1.00 92.38 99 THR A N 1
ATOM 800 C CA . THR A 1 99 ? -21.416 -0.401 7.568 1.00 92.38 99 THR A CA 1
ATOM 801 C C . THR A 1 99 ? -19.952 -0.760 7.833 1.00 92.38 99 THR A C 1
ATOM 803 O O . THR A 1 99 ? -19.115 -0.591 6.950 1.00 92.38 99 THR A O 1
ATOM 806 N N . GLN A 1 100 ? -19.627 -1.241 9.037 1.00 93.12 100 GLN A N 1
ATOM 807 C CA . GLN A 1 100 ? -18.266 -1.646 9.388 1.00 93.12 100 GLN A CA 1
ATOM 808 C C . GLN A 1 100 ? -17.886 -2.937 8.647 1.00 93.12 100 GLN A C 1
ATOM 810 O O . GLN A 1 100 ? -16.858 -2.961 7.975 1.00 93.12 100 GLN A O 1
ATOM 815 N N . LYS A 1 101 ? -18.771 -3.946 8.637 1.00 92.81 101 LYS A N 1
ATOM 816 C CA . LYS A 1 101 ? -18.578 -5.183 7.858 1.00 92.81 101 LYS A CA 1
ATOM 817 C C . LYS A 1 101 ? -18.398 -4.917 6.358 1.00 92.81 101 LYS A C 1
ATOM 819 O O . LYS A 1 101 ? -17.497 -5.490 5.756 1.00 92.81 101 LYS A O 1
ATOM 824 N N . SER A 1 102 ? -19.188 -4.014 5.765 1.00 94.38 102 SER A N 1
ATOM 825 C CA . SER A 1 102 ? -19.031 -3.620 4.353 1.00 94.38 102 SER A CA 1
ATOM 826 C C . SER A 1 102 ? -17.630 -3.070 4.073 1.00 94.38 102 SER A C 1
ATOM 828 O O . SER A 1 102 ? -16.967 -3.507 3.137 1.00 94.38 102 SER A O 1
ATOM 830 N N . LYS A 1 103 ? -17.134 -2.167 4.931 1.00 94.00 103 LYS A N 1
ATOM 831 C CA . LYS A 1 103 ? -15.792 -1.582 4.791 1.00 94.00 103 LYS A CA 1
ATOM 832 C C . LYS A 1 103 ? -14.674 -2.609 4.966 1.00 94.00 103 LYS A C 1
ATOM 834 O O . LYS A 1 103 ? -13.658 -2.506 4.285 1.00 94.00 103 LYS A O 1
ATOM 839 N N . GLU A 1 104 ? -14.846 -3.587 5.853 1.00 94.06 104 GLU A N 1
ATOM 840 C CA . GLU A 1 104 ? -13.898 -4.695 6.026 1.00 94.06 104 GLU A CA 1
ATOM 841 C C . GLU A 1 104 ? -13.847 -5.588 4.782 1.00 94.06 104 GLU A C 1
ATOM 843 O O . GLU A 1 104 ? -12.758 -5.858 4.279 1.00 94.06 104 GLU A O 1
ATOM 848 N N . VAL A 1 105 ? -15.005 -5.971 4.230 1.00 93.88 105 VAL A N 1
ATOM 849 C CA . VAL A 1 105 ? -15.095 -6.759 2.987 1.00 93.88 105 VAL A CA 1
ATOM 850 C C . VAL A 1 105 ? -14.475 -5.999 1.814 1.00 93.88 105 VAL A C 1
ATOM 852 O O . VAL A 1 105 ? -13.611 -6.541 1.131 1.00 93.88 105 VAL A O 1
ATOM 855 N N . GLU A 1 106 ? -14.822 -4.723 1.623 1.00 94.19 106 GLU A N 1
ATOM 856 C CA . GLU A 1 106 ? -14.207 -3.872 0.599 1.00 94.19 106 GLU A CA 1
ATOM 857 C C . GLU A 1 106 ? -12.685 -3.762 0.751 1.00 94.19 106 GLU A C 1
ATOM 859 O O . GLU A 1 106 ? -11.963 -3.734 -0.248 1.00 94.19 106 GLU A O 1
ATOM 864 N N . PHE A 1 107 ? -12.187 -3.647 1.985 1.00 94.94 107 PHE A N 1
ATOM 865 C CA . PHE A 1 107 ? -10.758 -3.552 2.258 1.00 94.94 107 PHE A CA 1
ATOM 866 C C . PHE A 1 107 ? -10.046 -4.865 1.923 1.00 94.94 107 PHE A C 1
ATOM 868 O O . PHE A 1 107 ? -9.063 -4.845 1.185 1.00 94.94 107 PHE A O 1
ATOM 875 N N . VAL A 1 108 ? -10.581 -6.007 2.365 1.00 93.62 108 VAL A N 1
ATOM 876 C CA . VAL A 1 108 ? -10.052 -7.342 2.037 1.00 93.62 108 VAL A CA 1
ATOM 877 C C . VAL A 1 108 ? -10.085 -7.599 0.526 1.00 93.62 108 VAL A C 1
ATOM 879 O O . VAL A 1 108 ? -9.107 -8.100 -0.025 1.00 93.62 108 VAL A O 1
ATOM 882 N N . SER A 1 109 ? -11.139 -7.180 -0.184 1.00 92.44 109 SER A N 1
ATOM 883 C CA . SER A 1 109 ? -11.172 -7.234 -1.653 1.00 92.44 109 SER A CA 1
ATOM 884 C C . SER A 1 109 ? -10.050 -6.402 -2.287 1.00 92.44 109 SER A C 1
ATOM 886 O O . SER A 1 109 ? -9.411 -6.864 -3.231 1.00 92.44 109 SER A O 1
ATOM 888 N N . LYS A 1 110 ? -9.755 -5.209 -1.748 1.00 92.62 110 LYS A N 1
ATOM 889 C CA . LYS A 1 110 ? -8.659 -4.343 -2.221 1.00 92.62 110 LYS A CA 1
ATOM 890 C C . LYS A 1 110 ? -7.269 -4.925 -1.930 1.00 92.62 110 LYS A C 1
ATOM 892 O O . LYS A 1 110 ? -6.367 -4.686 -2.726 1.00 92.62 110 LYS A O 1
ATOM 897 N N . LEU A 1 111 ? -7.075 -5.729 -0.875 1.00 91.56 111 LEU A N 1
ATOM 898 C CA . LEU A 1 111 ? -5.774 -6.362 -0.574 1.00 91.56 111 LEU A CA 1
ATOM 899 C C . LEU A 1 111 ? -5.250 -7.252 -1.715 1.00 91.56 111 LEU A C 1
ATOM 901 O O . LEU A 1 111 ? -4.035 -7.398 -1.867 1.00 91.56 111 LEU A O 1
ATOM 905 N N . ASN A 1 112 ? -6.151 -7.821 -2.521 1.00 89.88 112 ASN A N 1
ATOM 906 C CA . ASN A 1 112 ? -5.814 -8.657 -3.674 1.00 89.88 112 ASN A CA 1
ATOM 907 C C . ASN A 1 112 ? -5.458 -7.870 -4.944 1.00 89.88 112 ASN A C 1
ATOM 909 O O . ASN A 1 112 ? -4.966 -8.483 -5.893 1.00 89.88 112 ASN A O 1
ATOM 913 N N . ASN A 1 113 ? -5.669 -6.552 -4.971 1.00 91.56 113 ASN A N 1
ATOM 914 C CA . ASN A 1 113 ? -5.268 -5.688 -6.082 1.00 91.56 113 ASN A CA 1
ATOM 915 C C . ASN A 1 113 ? -3.763 -5.383 -6.020 1.00 91.56 113 ASN A C 1
ATOM 917 O O . ASN A 1 113 ? -3.103 -5.628 -5.007 1.00 91.56 113 ASN A O 1
ATOM 921 N N . ILE A 1 114 ? -3.212 -4.835 -7.101 1.00 92.19 114 ILE A N 1
ATOM 922 C CA . ILE A 1 114 ? -1.800 -4.437 -7.179 1.00 92.19 114 ILE A CA 1
ATOM 923 C C . ILE A 1 114 ? -1.538 -3.168 -6.377 1.00 92.19 114 ILE A C 1
ATOM 925 O O . ILE A 1 114 ? -2.345 -2.237 -6.378 1.00 92.19 114 ILE A O 1
ATOM 929 N N . PHE A 1 115 ? -0.385 -3.123 -5.709 1.00 92.69 115 PHE A N 1
ATOM 930 C CA . PHE A 1 115 ? 0.139 -1.885 -5.147 1.00 92.69 115 PHE A CA 1
ATOM 931 C C . PHE A 1 115 ? 0.829 -1.074 -6.250 1.00 92.69 115 PHE A C 1
ATOM 933 O O . PHE A 1 115 ? 2.035 -1.191 -6.463 1.00 92.69 115 PHE A O 1
ATOM 940 N N . ASP A 1 116 ? 0.032 -0.313 -7.001 1.00 91.12 116 ASP A N 1
ATOM 941 C CA . ASP A 1 116 ? 0.503 0.410 -8.181 1.00 91.12 116 ASP A CA 1
ATOM 942 C C . ASP A 1 116 ? 1.431 1.585 -7.823 1.00 91.12 116 ASP A C 1
ATOM 944 O O . ASP A 1 116 ? 1.023 2.585 -7.216 1.00 91.12 116 ASP A O 1
ATOM 948 N N . ILE A 1 117 ? 2.688 1.456 -8.245 1.00 92.31 117 ILE A N 1
ATOM 949 C CA . ILE A 1 117 ? 3.734 2.483 -8.177 1.00 92.31 117 ILE A CA 1
ATOM 950 C C . ILE A 1 117 ? 4.303 2.824 -9.564 1.00 92.31 117 ILE A C 1
ATOM 952 O O . ILE A 1 117 ? 5.330 3.500 -9.651 1.00 92.31 117 ILE A O 1
ATOM 956 N N . ALA A 1 118 ? 3.658 2.380 -10.648 1.00 92.00 118 ALA A N 1
ATOM 957 C CA . ALA A 1 118 ? 4.063 2.735 -12.000 1.00 92.00 118 ALA A CA 1
ATOM 958 C C . ALA A 1 118 ? 3.981 4.250 -12.216 1.00 92.00 118 ALA A C 1
ATOM 960 O O . ALA A 1 118 ? 3.118 4.943 -11.666 1.00 92.00 118 ALA A O 1
ATOM 961 N N . HIS A 1 119 ? 4.884 4.779 -13.041 1.00 92.81 119 HIS A N 1
ATOM 962 C CA . HIS A 1 119 ? 4.829 6.165 -13.480 1.00 92.81 119 HIS A CA 1
ATOM 963 C C . HIS A 1 119 ? 3.478 6.468 -14.151 1.00 92.81 119 HIS A C 1
ATOM 965 O O . HIS A 1 119 ? 2.935 5.623 -14.857 1.00 92.81 119 HIS A O 1
ATOM 971 N N . ALA A 1 120 ? 2.940 7.683 -13.985 1.00 89.81 120 ALA A N 1
ATOM 972 C CA . ALA A 1 120 ? 1.619 8.028 -14.533 1.00 89.81 120 ALA A CA 1
ATOM 973 C C . ALA A 1 120 ? 1.549 7.833 -16.063 1.00 89.81 120 ALA A C 1
ATOM 975 O O . ALA A 1 120 ? 0.531 7.411 -16.599 1.00 89.81 120 ALA A O 1
ATOM 976 N N . ASN A 1 121 ? 2.679 8.055 -16.744 1.00 90.75 121 ASN A N 1
ATOM 977 C CA . ASN A 1 121 ? 2.843 7.846 -18.184 1.00 90.75 121 ASN A CA 1
ATOM 978 C C . ASN A 1 121 ? 3.541 6.510 -18.527 1.00 90.75 121 ASN A C 1
ATOM 980 O O . ASN A 1 121 ? 4.135 6.398 -19.599 1.00 90.75 121 ASN A O 1
ATOM 984 N N . ALA A 1 122 ? 3.532 5.506 -17.638 1.00 90.00 122 ALA A N 1
ATOM 985 C CA . ALA A 1 122 ? 4.299 4.266 -17.816 1.00 90.00 122 ALA A CA 1
ATOM 986 C C . ALA A 1 122 ? 3.985 3.548 -19.137 1.00 90.00 122 ALA A C 1
ATOM 988 O O . ALA A 1 122 ? 4.912 3.184 -19.854 1.00 90.00 122 ALA A O 1
ATOM 989 N N . LEU A 1 123 ? 2.706 3.438 -19.516 1.00 90.25 123 LEU A N 1
ATOM 990 C CA . LEU A 1 123 ? 2.281 2.821 -20.783 1.00 90.25 123 LEU A CA 1
ATOM 991 C C . LEU A 1 123 ? 2.867 3.510 -22.031 1.00 90.25 123 LEU A C 1
ATOM 993 O O . LEU A 1 123 ? 3.064 2.854 -23.054 1.00 90.25 123 LEU A O 1
ATOM 997 N N . ASN A 1 124 ? 3.193 4.803 -21.950 1.00 91.19 124 ASN A N 1
ATOM 998 C CA . ASN A 1 124 ? 3.818 5.559 -23.041 1.00 91.19 124 ASN A CA 1
ATOM 999 C C . ASN A 1 124 ? 5.352 5.462 -23.007 1.00 91.19 124 ASN A C 1
ATOM 1001 O O . ASN A 1 124 ? 5.996 5.481 -24.050 1.00 91.19 124 ASN A O 1
ATOM 1005 N N . MET A 1 125 ? 5.938 5.352 -21.811 1.00 89.25 125 MET A N 1
ATOM 1006 C CA . MET A 1 125 ? 7.388 5.253 -21.602 1.00 89.25 125 MET A CA 1
ATOM 1007 C C . MET A 1 125 ? 7.948 3.853 -21.887 1.00 89.25 125 MET A C 1
ATOM 1009 O O . MET A 1 125 ? 9.092 3.726 -22.326 1.00 89.25 125 MET A O 1
ATOM 1013 N N . ILE A 1 126 ? 7.161 2.805 -21.635 1.00 91.75 126 ILE A N 1
ATOM 1014 C CA . ILE A 1 126 ? 7.510 1.427 -21.985 1.00 91.75 126 ILE A CA 1
ATOM 1015 C C . ILE A 1 126 ? 7.587 1.317 -23.517 1.00 91.75 126 ILE A C 1
ATOM 1017 O O . ILE A 1 126 ? 6.666 1.721 -24.230 1.00 91.75 126 ILE A O 1
ATOM 1021 N N . LYS A 1 127 ? 8.688 0.759 -24.031 1.00 91.19 127 LYS A N 1
ATOM 1022 C CA . LYS A 1 127 ? 8.909 0.570 -25.479 1.00 91.19 127 LYS A CA 1
ATOM 1023 C C . LYS A 1 127 ? 8.484 -0.810 -25.987 1.00 91.19 127 LYS A C 1
ATOM 1025 O O . LYS A 1 127 ? 8.122 -0.934 -27.148 1.00 91.19 127 LYS A O 1
ATOM 1030 N N . ILE A 1 128 ? 8.541 -1.826 -25.129 1.00 89.81 128 ILE A N 1
ATOM 1031 C CA . ILE A 1 128 ? 8.253 -3.228 -25.460 1.00 89.81 128 ILE A CA 1
ATOM 1032 C C . ILE A 1 128 ? 6.748 -3.472 -25.275 1.00 89.81 128 ILE A C 1
ATOM 1034 O O . ILE A 1 128 ? 6.215 -3.152 -24.216 1.00 89.81 128 ILE A O 1
ATOM 1038 N N . SER A 1 129 ? 6.053 -4.021 -26.276 1.00 87.81 129 SER A N 1
ATOM 1039 C CA . SER A 1 129 ? 4.607 -4.308 -26.194 1.00 87.81 129 SER A CA 1
ATOM 1040 C C . SER A 1 129 ? 4.278 -5.308 -25.083 1.00 87.81 129 SER A C 1
ATOM 1042 O O . SER A 1 129 ? 3.440 -5.015 -24.234 1.00 87.81 129 SER A O 1
ATOM 1044 N N . GLN A 1 130 ? 5.038 -6.404 -25.005 1.00 87.75 130 GLN A N 1
ATOM 1045 C CA . GLN A 1 130 ? 4.911 -7.448 -23.983 1.00 87.75 130 GLN A CA 1
ATOM 1046 C C . GLN A 1 130 ? 4.939 -6.894 -22.543 1.00 87.75 130 GLN A C 1
ATOM 1048 O O . GLN A 1 130 ? 4.138 -7.309 -21.710 1.00 87.75 130 GLN A O 1
ATOM 1053 N N . ASP A 1 131 ? 5.796 -5.908 -22.248 1.00 88.50 131 ASP A N 1
ATOM 1054 C CA . ASP A 1 131 ? 5.870 -5.278 -20.919 1.00 88.50 131 ASP A CA 1
ATOM 1055 C C . ASP A 1 131 ? 4.610 -4.429 -20.612 1.00 88.50 131 ASP A C 1
ATOM 1057 O O . ASP A 1 131 ? 4.197 -4.315 -19.453 1.00 88.50 131 ASP A O 1
ATOM 1061 N N . LYS A 1 132 ? 3.957 -3.853 -21.639 1.00 90.31 132 LYS A N 1
ATOM 1062 C CA . LYS A 1 132 ? 2.667 -3.142 -21.499 1.00 90.31 132 LYS A CA 1
ATOM 1063 C C . LYS A 1 132 ? 1.518 -4.115 -21.282 1.00 90.31 132 LYS A C 1
ATOM 1065 O O . LYS A 1 132 ? 0.708 -3.900 -20.385 1.00 90.31 132 LYS A O 1
ATOM 1070 N N . GLU A 1 133 ? 1.456 -5.171 -22.088 1.00 90.12 133 GLU A N 1
ATOM 1071 C CA . GLU A 1 133 ? 0.460 -6.240 -21.975 1.00 90.12 133 GLU A CA 1
ATOM 1072 C C . GLU A 1 133 ? 0.545 -6.914 -20.604 1.00 90.12 133 GLU A C 1
ATOM 1074 O O . GLU A 1 133 ? -0.478 -7.092 -19.945 1.00 90.12 133 GLU A O 1
ATOM 1079 N N . PHE A 1 134 ? 1.761 -7.182 -20.114 1.00 90.75 134 PHE A N 1
ATOM 1080 C CA . PHE A 1 134 ? 1.989 -7.668 -18.757 1.00 90.75 134 PHE A CA 1
ATOM 1081 C C . PHE A 1 134 ? 1.423 -6.702 -17.708 1.00 90.75 134 PHE A C 1
ATOM 1083 O O . PHE A 1 134 ? 0.662 -7.133 -16.844 1.00 90.75 134 PHE A O 1
ATOM 1090 N N . LEU A 1 135 ? 1.729 -5.400 -17.784 1.00 90.56 135 LEU A N 1
ATOM 1091 C CA . LEU A 1 135 ? 1.183 -4.409 -16.849 1.00 90.56 135 LEU A CA 1
ATOM 1092 C C . LEU A 1 135 ? -0.357 -4.355 -16.893 1.00 90.56 135 LEU A C 1
ATOM 1094 O O . LEU A 1 135 ? -0.994 -4.309 -15.841 1.00 90.56 135 LEU A O 1
ATOM 1098 N N . LEU A 1 136 ? -0.965 -4.415 -18.079 1.00 90.00 136 LEU A N 1
ATOM 1099 C CA . LEU A 1 136 ? -2.422 -4.423 -18.240 1.00 90.00 136 LEU A CA 1
ATOM 1100 C C . LEU A 1 136 ? -3.061 -5.698 -17.662 1.00 90.00 136 LEU A C 1
ATOM 1102 O O . LEU A 1 136 ? -3.948 -5.596 -16.816 1.00 90.00 136 LEU A O 1
ATOM 1106 N N . ALA A 1 137 ? -2.564 -6.886 -18.019 1.00 89.62 137 ALA A N 1
ATOM 1107 C CA . ALA A 1 137 ? -3.047 -8.172 -17.501 1.00 89.62 137 ALA A CA 1
ATOM 1108 C C . ALA A 1 137 ? -2.883 -8.293 -15.973 1.00 89.62 137 ALA A C 1
ATOM 1110 O O . ALA A 1 137 ? -3.710 -8.893 -15.278 1.00 89.62 137 ALA A O 1
ATOM 1111 N N . GLN A 1 138 ? -1.831 -7.676 -15.431 1.00 89.62 138 GLN A N 1
ATOM 1112 C CA . GLN A 1 138 ? -1.613 -7.539 -13.999 1.00 89.62 138 GLN A CA 1
ATOM 1113 C C . GLN A 1 138 ? -2.645 -6.597 -13.344 1.00 89.62 138 GLN A C 1
ATOM 1115 O O . GLN A 1 138 ? -3.154 -6.930 -12.273 1.00 89.62 138 GLN A O 1
ATOM 1120 N N . LEU A 1 139 ? -2.993 -5.460 -13.958 1.00 87.88 139 LEU A N 1
ATOM 1121 C CA . LEU A 1 139 ? -3.982 -4.504 -13.428 1.00 87.88 139 LEU A CA 1
ATOM 1122 C C . LEU A 1 139 ? -5.425 -5.044 -13.407 1.00 87.88 139 LEU A C 1
ATOM 1124 O O . LEU A 1 139 ? -6.243 -4.574 -12.612 1.00 87.88 139 LEU A O 1
ATOM 1128 N N . GLU A 1 140 ? -5.749 -6.030 -14.245 1.00 86.94 140 GLU A N 1
ATOM 1129 C CA . GLU A 1 140 ? -7.067 -6.667 -14.260 1.00 86.94 140 GLU A CA 1
ATOM 1130 C C . GLU A 1 140 ? -7.440 -7.374 -12.943 1.00 86.94 140 GLU A C 1
ATOM 1132 O O . GLU A 1 140 ? -6.605 -7.890 -12.188 1.00 86.94 140 GLU A O 1
ATOM 1137 N N . LYS A 1 141 ? -8.753 -7.500 -12.700 1.00 79.38 141 LYS A N 1
ATOM 1138 C CA . LYS A 1 141 ? -9.290 -8.315 -11.601 1.00 79.38 141 LYS A CA 1
ATOM 1139 C C . LYS A 1 141 ? -8.816 -9.766 -11.750 1.00 79.38 141 LYS A C 1
ATOM 1141 O O . LYS A 1 141 ? -9.209 -10.461 -12.679 1.00 79.38 141 LYS A O 1
ATOM 1146 N N . GLY A 1 142 ? -7.999 -10.220 -10.799 1.00 79.75 142 GLY A N 1
ATOM 1147 C CA . GLY A 1 142 ? -7.402 -11.561 -10.791 1.00 79.75 142 GLY A CA 1
ATOM 1148 C C . GLY A 1 142 ? -5.894 -11.596 -11.064 1.00 79.75 142 GLY A C 1
ATOM 1149 O O . GLY A 1 142 ? -5.281 -12.633 -10.808 1.00 79.75 142 GLY A O 1
ATOM 1150 N N . ARG A 1 143 ? -5.277 -10.479 -11.492 1.00 84.56 143 ARG A N 1
ATOM 1151 C CA . ARG A 1 143 ? -3.825 -10.347 -11.743 1.00 84.56 143 ARG A CA 1
ATOM 1152 C C . ARG A 1 143 ? -3.291 -11.457 -12.660 1.00 84.56 143 ARG A C 1
ATOM 1154 O O . ARG A 1 143 ? -2.552 -12.345 -12.213 1.00 84.56 143 ARG A O 1
ATOM 1161 N N . ARG A 1 144 ? -3.719 -11.456 -13.926 1.00 79.81 144 ARG A N 1
ATOM 1162 C CA . ARG A 1 144 ? -3.342 -12.461 -14.938 1.00 79.81 144 ARG A CA 1
ATOM 1163 C C . ARG A 1 144 ? -1.913 -12.221 -15.450 1.00 79.81 144 ARG A C 1
ATOM 1165 O O . ARG A 1 144 ? -1.413 -11.101 -15.404 1.00 79.81 144 ARG A O 1
ATOM 1172 N N . GLY A 1 145 ? -1.238 -13.290 -15.873 1.00 78.12 145 GLY A N 1
ATOM 1173 C CA . GLY A 1 145 ? 0.181 -13.273 -16.258 1.00 78.12 145 GLY A CA 1
ATOM 1174 C C . GLY A 1 145 ? 1.177 -13.332 -15.088 1.00 78.12 145 GLY A C 1
ATOM 1175 O O . GLY A 1 145 ? 0.828 -13.152 -13.913 1.00 78.12 145 GLY A O 1
ATOM 1176 N N . SER A 1 146 ? 2.429 -13.624 -15.427 1.00 81.50 146 SER A N 1
ATOM 1177 C CA . SER A 1 146 ? 3.594 -13.791 -14.553 1.00 81.50 146 SER A CA 1
ATOM 1178 C C . SER A 1 146 ? 4.864 -13.418 -15.337 1.00 81.50 146 SER A C 1
ATOM 1180 O O . SER A 1 146 ? 4.949 -13.670 -16.532 1.00 81.50 146 SER A O 1
ATOM 1182 N N . MET A 1 147 ? 5.880 -12.840 -14.683 1.00 75.88 147 MET A N 1
ATOM 1183 C CA . MET A 1 147 ? 7.144 -12.443 -15.342 1.00 75.88 147 MET A CA 1
ATOM 1184 C C . MET A 1 147 ? 7.936 -13.621 -15.933 1.00 75.88 147 MET A C 1
ATOM 1186 O O . MET A 1 147 ? 8.892 -13.400 -16.664 1.00 75.88 147 MET A O 1
ATOM 1190 N N . LEU A 1 148 ? 7.581 -14.860 -15.579 1.00 64.56 148 LEU A N 1
ATOM 1191 C CA . LEU A 1 148 ? 8.207 -16.082 -16.096 1.00 64.56 148 LEU A CA 1
ATOM 1192 C C . LEU A 1 148 ? 7.503 -16.643 -17.343 1.00 64.56 148 LEU A C 1
ATOM 1194 O O . LEU A 1 148 ? 7.947 -17.656 -17.882 1.00 64.56 148 LEU A O 1
ATOM 1198 N N . ASP A 1 149 ? 6.427 -16.006 -17.809 1.00 54.78 149 ASP A N 1
ATOM 1199 C CA . ASP A 1 149 ? 5.642 -16.464 -18.956 1.00 54.78 149 ASP A CA 1
ATOM 1200 C C . ASP A 1 149 ? 6.321 -16.023 -20.276 1.00 54.78 149 ASP A C 1
ATOM 1202 O O . ASP A 1 149 ? 5.746 -15.321 -21.103 1.00 54.78 149 ASP A O 1
ATOM 1206 N N . GLU A 1 150 ? 7.579 -16.431 -20.488 1.00 47.28 150 GLU A N 1
ATOM 1207 C CA . GLU A 1 150 ? 8.383 -16.097 -21.682 1.00 47.28 150 GLU A CA 1
ATOM 1208 C C . GLU A 1 150 ? 7.920 -16.810 -22.971 1.00 47.28 150 GLU A C 1
ATOM 1210 O O . GLU A 1 150 ? 8.586 -16.716 -24.005 1.00 47.28 150 GLU A O 1
ATOM 1215 N N . LYS A 1 151 ? 6.804 -17.556 -22.951 1.00 46.62 151 LYS A N 1
ATOM 1216 C CA . LYS A 1 151 ? 6.310 -18.290 -24.126 1.00 46.62 151 LYS A CA 1
ATOM 1217 C C . LYS A 1 151 ? 4.800 -18.176 -24.335 1.00 46.62 151 LYS A C 1
ATOM 1219 O O . LYS A 1 151 ? 4.014 -18.796 -23.628 1.00 46.62 151 LYS A O 1
ATOM 1224 N N . LYS A 1 152 ? 4.484 -17.521 -25.458 1.00 37.97 152 LYS A N 1
ATOM 1225 C CA . LYS A 1 152 ? 3.243 -17.572 -26.244 1.00 37.97 152 LYS A CA 1
ATOM 1226 C C . LYS A 1 152 ? 2.050 -16.738 -25.747 1.00 37.97 152 LYS A C 1
ATOM 1228 O O . LYS A 1 152 ? 1.052 -17.275 -25.281 1.00 37.97 152 LYS A O 1
ATOM 1233 N N . CYS A 1 153 ? 2.112 -15.440 -26.049 1.00 33.59 153 CYS A N 1
ATOM 1234 C CA . CYS A 1 153 ? 0.950 -14.700 -26.550 1.00 33.59 153 CYS A CA 1
ATOM 1235 C C . CYS A 1 153 ? 1.045 -14.631 -28.084 1.00 33.59 153 CYS A C 1
ATOM 1237 O O . CYS A 1 153 ? 1.521 -13.650 -28.644 1.00 33.59 153 CYS A O 1
ATOM 1239 N N . GLU A 1 154 ? 0.632 -15.701 -28.758 1.00 42.78 154 GLU A N 1
ATOM 1240 C CA . GLU A 1 154 ? 0.156 -15.609 -30.141 1.00 42.78 154 GLU A CA 1
ATOM 1241 C C . GLU A 1 154 ? -1.366 -15.747 -30.100 1.00 42.78 154 GLU A C 1
ATOM 1243 O O . GLU A 1 154 ? -1.874 -16.596 -29.369 1.00 42.78 154 GLU A O 1
ATOM 1248 N N . GLU A 1 155 ? -2.038 -14.947 -30.931 1.00 45.97 155 GLU A N 1
ATOM 1249 C CA . GLU A 1 155 ? -3.434 -15.110 -31.358 1.00 45.97 155 GLU A CA 1
ATOM 1250 C C . GLU A 1 155 ? -4.552 -14.752 -30.353 1.00 45.97 155 GLU A C 1
ATOM 1252 O O . GLU A 1 155 ? -5.107 -15.606 -29.670 1.00 45.97 155 GLU A O 1
ATOM 1257 N N . VAL A 1 156 ? -4.962 -13.474 -30.371 1.00 39.97 156 VAL A N 1
ATOM 1258 C CA . VAL A 1 156 ? -6.379 -13.057 -30.538 1.00 39.97 156 VAL A CA 1
ATOM 1259 C C . VAL A 1 156 ? -6.455 -11.604 -31.045 1.00 39.97 156 VAL A C 1
ATOM 1261 O O . VAL A 1 156 ? -6.857 -10.697 -30.325 1.00 39.97 156 VAL A O 1
ATOM 1264 N N . GLU A 1 157 ? -6.088 -11.373 -32.310 1.00 40.97 157 GLU A N 1
ATOM 1265 C CA . GLU A 1 157 ? -6.455 -10.133 -33.020 1.00 40.97 157 GLU A CA 1
ATOM 1266 C C . GLU A 1 157 ? -6.648 -10.386 -34.527 1.00 40.97 157 GLU A C 1
ATOM 1268 O O . GLU A 1 157 ? -5.916 -9.888 -35.378 1.00 40.97 157 GLU A O 1
ATOM 1273 N N . ALA A 1 158 ? -7.634 -11.225 -34.865 1.00 40.50 158 ALA A N 1
ATOM 1274 C CA . ALA A 1 158 ? -8.010 -11.498 -36.252 1.00 40.50 158 ALA A CA 1
ATOM 1275 C C . ALA A 1 158 ? -9.493 -11.894 -36.405 1.00 40.50 158 ALA A C 1
ATOM 1277 O O . ALA A 1 158 ? -9.783 -13.043 -36.701 1.00 40.50 158 ALA A O 1
ATOM 1278 N N . THR A 1 159 ? -10.430 -10.950 -36.221 1.00 28.95 159 THR A N 1
ATOM 1279 C CA . THR A 1 159 ? -11.681 -10.835 -37.020 1.00 28.95 159 THR A CA 1
ATOM 1280 C C . THR A 1 159 ? -12.471 -9.561 -36.664 1.00 28.95 159 THR A C 1
ATOM 1282 O O . THR A 1 159 ? -12.466 -9.148 -35.510 1.00 28.95 159 THR A O 1
ATOM 1285 N N . ALA A 1 160 ? -13.230 -9.042 -37.645 1.00 33.44 160 ALA A N 1
ATOM 1286 C CA . ALA A 1 160 ? -14.336 -8.065 -37.533 1.00 33.44 160 ALA A CA 1
ATOM 1287 C C . ALA A 1 160 ? -14.035 -6.546 -37.639 1.00 33.44 160 ALA A C 1
ATOM 1289 O O . ALA A 1 160 ? -14.385 -5.762 -36.759 1.00 33.44 160 ALA A O 1
ATOM 1290 N N . GLN A 1 161 ? -13.513 -6.144 -38.810 1.00 29.92 161 GLN A N 1
ATOM 1291 C CA . GLN A 1 161 ? -13.562 -4.803 -39.438 1.00 29.92 161 GLN A CA 1
ATOM 1292 C C . GLN A 1 161 ? -13.444 -4.982 -40.979 1.00 29.92 161 GLN A C 1
ATOM 1294 O O . GLN A 1 161 ? -12.736 -5.898 -41.388 1.00 29.92 161 GLN A O 1
ATOM 1299 N N . LEU A 1 162 ? -14.060 -4.224 -41.906 1.00 37.19 162 LEU A N 1
ATOM 1300 C CA . LEU A 1 162 ? -15.107 -3.174 -41.891 1.00 37.19 162 LEU A CA 1
ATOM 1301 C C . LEU A 1 162 ? -15.946 -3.273 -43.196 1.00 37.19 162 LEU A C 1
ATOM 1303 O O . LEU A 1 162 ? -15.341 -3.274 -44.264 1.00 37.19 162 LEU A O 1
ATOM 1307 N N . VAL A 1 163 ? -17.289 -3.238 -43.131 1.00 31.33 163 VAL A N 1
ATOM 1308 C CA . VAL A 1 163 ? -18.208 -2.814 -44.231 1.00 31.33 163 VAL A CA 1
ATOM 1309 C C . VAL A 1 163 ? -19.507 -2.310 -43.557 1.00 31.33 163 VAL A C 1
ATOM 1311 O O . VAL A 1 163 ? -20.230 -3.118 -42.991 1.00 31.33 163 VAL A O 1
ATOM 1314 N N . SER A 1 164 ? -19.712 -1.027 -43.241 1.00 27.33 164 SER A N 1
ATOM 1315 C CA . SER A 1 164 ? -20.023 0.158 -44.072 1.00 27.33 164 SER A CA 1
ATOM 1316 C C . SER A 1 164 ? -21.453 0.228 -44.656 1.00 27.33 164 SER A C 1
ATOM 1318 O O . SER A 1 164 ? -21.731 -0.413 -45.664 1.00 27.33 164 SER A O 1
ATOM 1320 N N . SER A 1 165 ? -22.241 1.148 -44.076 1.00 28.30 165 SER A N 1
ATOM 1321 C CA . SER A 1 165 ? -23.204 2.061 -44.733 1.00 28.30 165 SER A CA 1
ATOM 1322 C C . SER A 1 165 ? -24.663 1.650 -45.055 1.00 28.30 165 SER A C 1
ATOM 1324 O O . SER A 1 165 ? -24.919 0.714 -45.801 1.00 28.30 165 SER A O 1
ATOM 1326 N N . ASP A 1 166 ? -25.551 2.534 -44.564 1.00 27.53 166 ASP A N 1
ATOM 1327 C CA . ASP A 1 166 ? -26.777 3.103 -45.171 1.00 27.53 166 ASP A CA 1
ATOM 1328 C C . ASP A 1 166 ? -28.201 2.544 -44.886 1.00 27.53 166 ASP A C 1
ATOM 1330 O O . ASP A 1 166 ? -28.488 1.360 -45.013 1.00 27.53 166 ASP A O 1
ATOM 1334 N N . GLU A 1 167 ? -29.074 3.518 -44.559 1.00 25.55 167 GLU A N 1
ATOM 1335 C CA . GLU A 1 167 ? -30.553 3.618 -44.626 1.00 25.55 167 GLU A CA 1
ATOM 1336 C C . GLU A 1 167 ? -31.497 2.685 -43.812 1.00 25.55 167 GLU A C 1
ATOM 1338 O O . GLU A 1 167 ? -31.710 1.521 -44.128 1.00 25.55 167 GLU A O 1
ATOM 1343 N N . SER A 1 168 ? -32.134 3.309 -42.806 1.00 25.98 168 SER A N 1
ATOM 1344 C CA . SER A 1 168 ? -33.590 3.570 -42.665 1.00 25.98 168 SER A CA 1
ATOM 1345 C C . SER A 1 168 ? -34.681 2.470 -42.559 1.00 25.98 168 SER A C 1
ATOM 1347 O O . SER A 1 168 ? -34.691 1.456 -43.243 1.00 25.98 168 SER A O 1
ATOM 1349 N N . ASP A 1 169 ? -35.677 2.843 -41.738 1.00 23.23 169 ASP A N 1
ATOM 1350 C CA . ASP A 1 169 ? -37.106 2.470 -41.682 1.00 23.23 169 ASP A CA 1
ATOM 1351 C C . ASP A 1 169 ? -37.658 1.214 -40.949 1.00 23.23 169 ASP A C 1
ATOM 1353 O O . ASP A 1 169 ? -37.358 0.059 -41.226 1.00 23.23 169 ASP A O 1
ATOM 1357 N N . GLU A 1 170 ? -38.559 1.555 -40.010 1.00 25.12 170 GLU A N 1
ATOM 1358 C CA . GLU A 1 170 ? -39.863 0.970 -39.635 1.00 25.12 170 GLU A CA 1
ATOM 1359 C C . GLU A 1 170 ? -40.069 -0.548 -39.398 1.00 25.12 170 GLU A C 1
ATOM 1361 O O . GLU A 1 170 ? -40.120 -1.363 -40.312 1.00 25.12 170 GLU A O 1
ATOM 1366 N N . PHE A 1 171 ? -40.444 -0.885 -38.154 1.00 22.16 171 PHE A N 1
ATOM 1367 C CA . PHE A 1 171 ? -41.825 -1.227 -37.729 1.00 22.16 171 PHE A CA 1
ATOM 1368 C C . PHE A 1 171 ? -41.895 -2.331 -36.645 1.00 22.16 171 PHE A C 1
ATOM 1370 O O . PHE A 1 171 ? -40.947 -3.066 -36.374 1.00 22.16 171 PHE A O 1
ATOM 1377 N N . GLU A 1 172 ? -43.045 -2.367 -35.976 1.00 25.91 172 GLU A N 1
ATOM 1378 C CA . GLU A 1 172 ? -43.462 -3.220 -34.856 1.00 25.91 172 GLU A CA 1
ATOM 1379 C C . GLU A 1 172 ? -43.725 -4.687 -35.323 1.00 25.91 172 GLU A C 1
ATOM 1381 O O . GLU A 1 172 ? -43.657 -4.974 -36.514 1.00 25.91 172 GLU A O 1
ATOM 1386 N N . GLN A 1 173 ? -44.028 -5.704 -34.503 1.00 27.11 173 GLN A N 1
ATOM 1387 C CA . GLN A 1 173 ? -44.733 -5.747 -33.213 1.00 27.11 173 GLN A CA 1
ATOM 1388 C C . GLN A 1 173 ? -44.528 -7.137 -32.538 1.00 27.11 173 GLN A C 1
ATOM 1390 O O . GLN A 1 173 ? -44.077 -8.065 -33.198 1.00 27.11 173 GLN A O 1
ATOM 1395 N N . GLU A 1 174 ? -44.838 -7.228 -31.236 1.00 27.45 174 GLU A N 1
ATOM 1396 C CA . GLU A 1 174 ? -45.325 -8.366 -30.398 1.00 27.45 174 GLU A CA 1
ATOM 1397 C C . GLU A 1 174 ? -45.207 -9.854 -30.871 1.00 27.45 174 GLU A C 1
ATOM 1399 O O . GLU A 1 174 ? -45.331 -10.192 -32.037 1.00 27.45 174 GLU A O 1
ATOM 1404 N N . GLU A 1 175 ? -44.987 -10.848 -29.993 1.00 30.66 175 GLU A N 1
ATOM 1405 C CA . GLU A 1 175 ? -45.961 -11.257 -28.957 1.00 30.66 175 GLU A CA 1
ATOM 1406 C C . GLU A 1 175 ? -45.361 -11.863 -27.663 1.00 30.66 175 GLU A C 1
ATOM 1408 O O . GLU A 1 175 ? -44.205 -12.277 -27.571 1.00 30.66 175 GLU A O 1
ATOM 1413 N N . GLN A 1 176 ? -46.198 -11.856 -26.624 1.00 25.62 176 GLN A N 1
ATOM 1414 C CA . GLN A 1 176 ? -45.939 -12.124 -25.213 1.00 25.62 176 GLN A CA 1
ATOM 1415 C C . GLN A 1 176 ? -46.160 -13.599 -24.815 1.00 25.62 176 GLN A C 1
ATOM 1417 O O . GLN A 1 176 ? -47.065 -14.249 -25.323 1.00 25.62 176 GLN A O 1
ATOM 1422 N N . ALA A 1 177 ? -45.453 -14.067 -23.776 1.00 28.23 177 ALA A N 1
ATOM 1423 C CA . ALA A 1 177 ? -46.013 -14.851 -22.654 1.00 28.23 177 ALA A CA 1
ATOM 1424 C C . ALA A 1 177 ? -44.905 -15.073 -21.595 1.00 28.23 177 ALA A C 1
ATOM 1426 O O . ALA A 1 177 ? -43.884 -15.682 -21.887 1.00 28.23 177 ALA A O 1
ATOM 1427 N N . SER A 1 178 ? -44.934 -14.482 -20.397 1.00 23.91 178 SER A N 1
ATOM 1428 C CA . SER A 1 178 ? -45.894 -14.622 -19.282 1.00 23.91 178 SER A CA 1
ATOM 1429 C C . SER A 1 178 ? -45.362 -15.557 -18.183 1.00 23.91 178 SER A C 1
ATOM 1431 O O . SER A 1 178 ? -45.543 -16.772 -18.227 1.00 23.91 178 SER A O 1
ATOM 1433 N N . PHE A 1 179 ? -44.763 -14.968 -17.140 1.00 26.02 179 PHE A N 1
ATOM 1434 C CA . PHE A 1 179 ? -44.854 -15.518 -15.784 1.00 26.02 179 PHE A CA 1
ATOM 1435 C C . PHE A 1 179 ? -44.776 -14.397 -14.740 1.00 26.02 179 PHE A C 1
ATOM 1437 O O . PHE A 1 179 ? -43.729 -13.798 -14.505 1.00 26.02 179 PHE A O 1
ATOM 1444 N N . THR A 1 180 ? -45.912 -14.085 -14.119 1.00 25.94 180 THR A N 1
ATOM 1445 C CA . THR A 1 180 ? -46.044 -12.997 -13.143 1.00 25.94 180 THR A CA 1
ATOM 1446 C C . THR A 1 180 ? -45.686 -13.446 -11.727 1.00 25.94 180 THR A C 1
ATOM 1448 O O . THR A 1 180 ? -46.331 -14.347 -11.189 1.00 25.94 180 THR A O 1
ATOM 1451 N N . VAL A 1 181 ? -44.785 -12.724 -11.057 1.00 30.97 181 VAL A N 1
ATOM 1452 C CA . VAL A 1 181 ? -44.733 -12.668 -9.587 1.00 30.97 181 VAL A CA 1
ATOM 1453 C C . VAL A 1 181 ? -45.019 -11.229 -9.171 1.00 30.97 181 VAL A C 1
ATOM 1455 O O . VAL A 1 181 ? -44.456 -10.293 -9.727 1.00 30.97 181 VAL A O 1
ATOM 1458 N N . LYS A 1 182 ? -45.966 -11.051 -8.246 1.00 30.19 182 LYS A N 1
ATOM 1459 C CA . LYS A 1 182 ? -46.539 -9.742 -7.912 1.00 30.19 182 LYS A CA 1
ATOM 1460 C C . LYS A 1 182 ? -45.558 -8.896 -7.101 1.00 30.19 182 LYS A C 1
ATOM 1462 O O . LYS A 1 182 ? -45.280 -9.227 -5.949 1.00 30.19 182 LYS A O 1
ATOM 1467 N N . GLU A 1 183 ? -45.125 -7.771 -7.657 1.00 31.86 183 GLU A N 1
ATOM 1468 C CA . GLU A 1 183 ? -44.604 -6.667 -6.852 1.00 31.86 183 GLU A CA 1
ATOM 1469 C C . GLU A 1 183 ? -45.755 -6.056 -6.040 1.00 31.86 183 GLU A C 1
ATOM 1471 O O . GLU A 1 183 ? -46.804 -5.709 -6.584 1.00 31.86 183 GLU A O 1
ATOM 1476 N N . VAL A 1 184 ? -45.573 -5.940 -4.723 1.00 31.03 184 VAL A N 1
ATOM 1477 C CA . VAL A 1 184 ? -46.467 -5.158 -3.860 1.00 31.03 184 VAL A CA 1
ATOM 1478 C C . VAL A 1 184 ? -45.768 -3.841 -3.568 1.00 31.03 184 VAL A C 1
ATOM 1480 O O . VAL A 1 184 ? -44.866 -3.772 -2.732 1.00 31.03 184 VAL A O 1
ATOM 1483 N N . ASP A 1 185 ? -46.184 -2.805 -4.289 1.00 33.00 185 ASP A N 1
ATOM 1484 C CA . ASP A 1 185 ? -45.683 -1.446 -4.125 1.00 33.00 185 ASP A CA 1
ATOM 1485 C C . ASP A 1 185 ? -46.049 -0.920 -2.724 1.00 33.00 185 ASP A C 1
ATOM 1487 O O . ASP A 1 185 ? -47.224 -0.865 -2.345 1.00 33.00 185 ASP A O 1
ATOM 1491 N N . MET A 1 186 ? -45.043 -0.570 -1.917 1.00 39.53 186 MET A N 1
ATOM 1492 C CA . MET A 1 186 ? -45.277 0.027 -0.601 1.00 39.53 186 MET A CA 1
ATOM 1493 C C . MET A 1 186 ? -45.351 1.551 -0.738 1.00 39.53 186 MET A C 1
ATOM 1495 O O . MET A 1 186 ? -44.366 2.172 -1.154 1.00 39.53 186 MET A O 1
ATOM 1499 N N . PRO A 1 187 ? -46.456 2.199 -0.321 1.00 35.22 187 PRO A N 1
ATOM 1500 C CA . PRO A 1 187 ? -46.617 3.633 -0.503 1.00 35.22 187 PRO A CA 1
ATOM 1501 C C . PRO A 1 187 ? -45.522 4.407 0.239 1.00 35.22 187 PRO A C 1
ATOM 1503 O O . PRO A 1 187 ? -45.366 4.303 1.460 1.00 35.22 187 PRO A O 1
ATOM 1506 N N . LYS A 1 188 ? -44.783 5.236 -0.509 1.00 41.72 188 LYS A N 1
ATOM 1507 C CA . LYS A 1 188 ? -43.761 6.161 0.006 1.00 41.72 188 LYS A CA 1
ATOM 1508 C C . LYS A 1 188 ? -44.411 7.283 0.821 1.00 41.72 188 LYS A C 1
ATOM 1510 O O . LYS A 1 188 ? -44.527 8.422 0.377 1.00 41.72 188 LYS A O 1
ATOM 1515 N N . GLY A 1 189 ? -44.835 6.960 2.040 1.00 38.50 189 GLY A N 1
ATOM 1516 C CA . GLY A 1 189 ? -45.334 7.938 2.997 1.00 38.50 189 GLY A CA 1
ATOM 1517 C C . GLY A 1 189 ? -44.249 8.955 3.354 1.00 38.50 189 GLY A C 1
ATOM 1518 O O . GLY A 1 189 ? -43.158 8.581 3.789 1.00 38.50 189 GLY A O 1
ATOM 1519 N N . ASN A 1 190 ? -44.560 10.246 3.208 1.00 49.03 190 ASN A N 1
ATOM 1520 C CA . ASN A 1 190 ? -43.684 11.355 3.589 1.00 49.03 190 ASN A CA 1
ATOM 1521 C C . ASN A 1 190 ? -43.403 11.339 5.104 1.00 49.03 190 ASN A C 1
ATOM 1523 O O . ASN A 1 190 ? -44.116 11.963 5.895 1.00 49.03 190 ASN A O 1
ATOM 1527 N N . LYS A 1 191 ? -42.340 10.638 5.518 1.00 50.06 191 LYS A N 1
ATOM 1528 C CA . LYS A 1 191 ? -41.859 10.605 6.905 1.00 50.06 191 LYS A CA 1
ATOM 1529 C C . LYS A 1 191 ? -41.305 11.980 7.294 1.00 50.06 191 LYS A C 1
ATOM 1531 O O . LYS A 1 191 ? -40.110 12.241 7.160 1.00 50.06 191 LYS A O 1
ATOM 1536 N N . LYS A 1 192 ? -42.171 12.864 7.805 1.00 52.41 192 LYS A N 1
ATOM 1537 C CA . LYS A 1 192 ? -41.744 14.083 8.507 1.00 52.41 192 LYS A CA 1
ATOM 1538 C C . LYS A 1 192 ? -40.803 13.669 9.643 1.00 52.41 192 LYS A C 1
ATOM 1540 O O . LYS A 1 192 ? -41.221 12.954 10.551 1.00 52.41 192 LYS A O 1
ATOM 1545 N N . ARG A 1 193 ? -39.542 14.113 9.597 1.00 53.97 193 ARG A N 1
ATOM 1546 C CA . ARG A 1 193 ? -38.582 13.905 10.691 1.00 53.97 193 ARG A CA 1
ATOM 1547 C C . ARG A 1 193 ? -39.101 14.615 11.941 1.00 53.97 193 ARG A C 1
ATOM 1549 O O . ARG A 1 193 ? -39.149 15.843 11.975 1.00 53.97 193 ARG A O 1
ATOM 1556 N N . MET A 1 194 ? -39.503 13.851 12.952 1.00 57.84 194 MET A N 1
ATOM 1557 C CA . MET A 1 194 ? -39.913 14.410 14.238 1.00 57.84 194 MET A CA 1
ATOM 1558 C C . MET A 1 194 ? -38.671 14.907 14.981 1.00 57.84 194 MET A C 1
ATOM 1560 O O . MET A 1 194 ? -37.715 14.158 15.174 1.00 57.84 194 MET A O 1
ATOM 1564 N N . LYS A 1 195 ? -38.663 16.175 15.405 1.00 63.16 195 LYS A N 1
ATOM 1565 C CA . LYS A 1 195 ? -37.571 16.719 16.221 1.00 63.16 195 LYS A CA 1
ATOM 1566 C C . LYS A 1 195 ? -37.762 16.282 17.675 1.00 63.16 195 LYS A C 1
ATOM 1568 O O . LYS A 1 195 ? -38.377 16.994 18.461 1.00 63.16 195 LYS A O 1
ATOM 1573 N N . VAL A 1 196 ? -37.237 15.101 17.999 1.00 65.50 196 VAL A N 1
ATOM 1574 C CA . VAL A 1 196 ? -37.354 14.469 19.325 1.00 65.50 196 VAL A CA 1
ATOM 1575 C C . VAL A 1 196 ? -36.726 15.340 20.422 1.00 65.50 196 VAL A C 1
ATOM 1577 O O . VAL A 1 196 ? -37.340 15.562 21.462 1.00 65.50 196 VAL A O 1
ATOM 1580 N N . MET A 1 197 ? -35.542 15.910 20.166 1.00 69.62 197 MET A N 1
ATOM 1581 C CA . MET A 1 197 ? -34.912 16.873 21.076 1.00 69.62 197 MET A CA 1
ATOM 1582 C C . MET A 1 197 ? -35.528 18.268 20.941 1.00 69.62 197 MET A C 1
ATOM 1584 O O . MET A 1 197 ? -35.123 19.090 20.111 1.00 69.62 197 MET A O 1
ATOM 1588 N N . THR A 1 198 ? -36.512 18.534 21.796 1.00 80.44 198 THR A N 1
ATOM 1589 C CA . THR A 1 198 ? -37.031 19.878 22.072 1.00 80.44 198 THR A CA 1
ATOM 1590 C C . THR A 1 198 ? -36.094 20.623 23.040 1.00 80.44 198 THR A C 1
ATOM 1592 O O . THR A 1 198 ? -35.389 19.979 23.820 1.00 80.44 198 THR A O 1
ATOM 1595 N N . PRO A 1 199 ? -36.075 21.973 23.051 1.00 77.69 199 PRO A N 1
ATOM 1596 C CA . PRO A 1 199 ? -35.258 22.728 24.009 1.00 77.69 199 PRO A CA 1
ATOM 1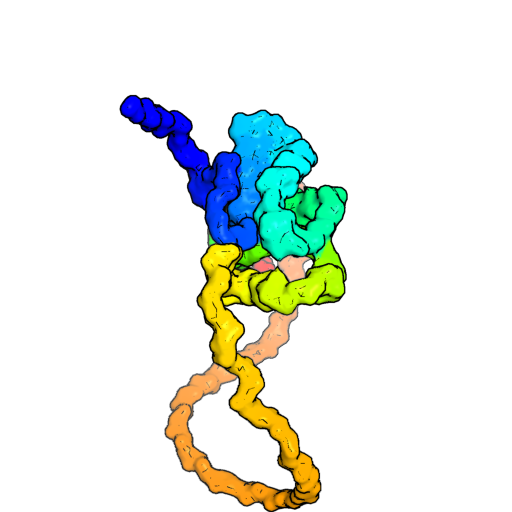597 C C . PRO A 1 199 ? -35.647 22.451 25.472 1.00 77.69 199 PRO A C 1
ATOM 1599 O O . PRO A 1 199 ? -34.790 22.471 26.350 1.00 77.69 199 PRO A O 1
ATOM 1602 N N . TYR A 1 200 ? -36.917 22.122 25.733 1.00 79.50 200 TYR A N 1
ATOM 1603 C CA . TYR A 1 200 ? -37.391 21.710 27.057 1.00 79.50 200 TYR A CA 1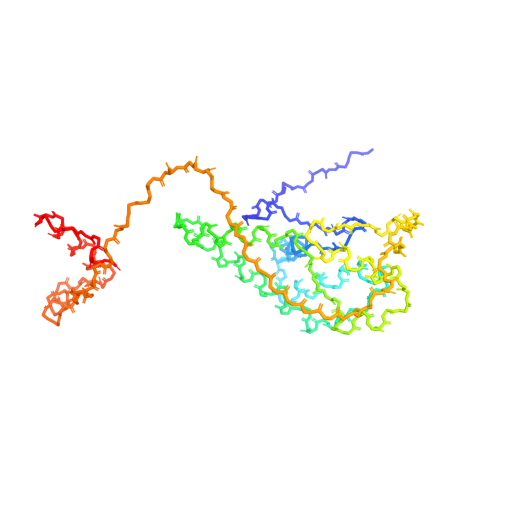
ATOM 1604 C C . TYR A 1 200 ? -36.818 20.356 27.490 1.00 79.50 200 TYR A C 1
ATOM 1606 O O . TYR A 1 200 ? -36.406 20.216 28.640 1.00 79.50 200 TYR A O 1
ATOM 1614 N N . LEU A 1 201 ? -36.751 19.380 26.576 1.00 79.44 201 LEU A N 1
ATOM 1615 C CA . LEU A 1 201 ? -36.154 18.073 26.856 1.00 79.44 201 LEU A CA 1
ATOM 1616 C C . LEU A 1 201 ? -34.643 18.199 27.095 1.00 79.44 201 LEU A C 1
ATOM 1618 O O . LEU A 1 201 ? -34.143 17.655 28.074 1.00 79.44 201 LEU A O 1
ATOM 1622 N N . ALA A 1 202 ? -33.939 18.991 26.279 1.00 77.62 202 ALA A N 1
ATOM 1623 C CA . ALA A 1 202 ? -32.521 19.287 26.488 1.00 77.62 202 ALA A CA 1
ATOM 1624 C C . ALA A 1 202 ? -32.261 19.936 27.864 1.00 77.62 202 ALA A C 1
ATOM 1626 O O . ALA A 1 202 ? -31.413 19.465 28.615 1.00 77.62 202 ALA A O 1
ATOM 1627 N N . ALA A 1 203 ? -33.051 20.944 28.253 1.00 83.19 203 ALA A N 1
ATOM 1628 C CA . ALA A 1 203 ? -32.932 21.587 29.565 1.00 83.19 203 ALA A CA 1
ATOM 1629 C C . ALA A 1 203 ? -33.295 20.663 30.748 1.00 83.19 203 ALA A C 1
ATOM 1631 O O . ALA A 1 203 ? -32.815 20.866 31.863 1.00 83.19 203 ALA A O 1
ATOM 1632 N N . ALA A 1 204 ? -34.149 19.655 30.544 1.00 81.56 204 ALA A N 1
ATOM 1633 C CA . ALA A 1 204 ? -34.431 18.640 31.557 1.00 81.56 204 ALA A CA 1
ATOM 1634 C C . ALA A 1 204 ? -33.256 17.658 31.727 1.00 81.56 204 ALA A C 1
ATOM 1636 O O . ALA A 1 204 ? -32.906 17.325 32.857 1.00 81.56 204 ALA A O 1
ATOM 1637 N N . LEU A 1 205 ? -32.634 17.243 30.619 1.00 83.25 205 LEU A N 1
ATOM 1638 C CA . LEU A 1 205 ? -31.474 16.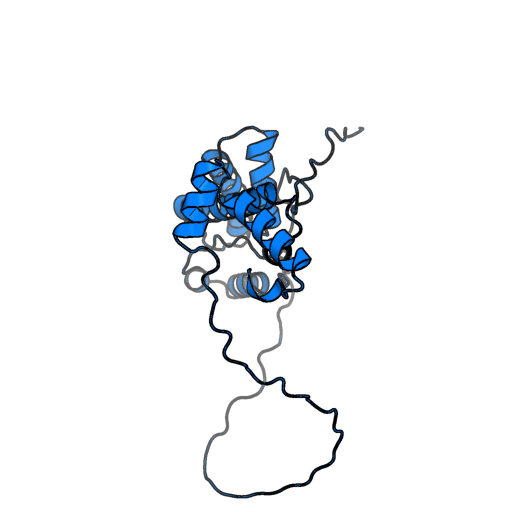343 30.598 1.00 83.25 205 LEU A CA 1
ATOM 1639 C C . LEU A 1 205 ? -30.210 16.997 31.176 1.00 83.25 205 LEU A C 1
ATOM 1641 O O . LEU A 1 205 ? -29.468 16.356 31.917 1.00 83.25 205 LEU A O 1
ATOM 1645 N N . ASP A 1 206 ? -30.001 18.285 30.901 1.00 81.06 206 ASP A N 1
ATOM 1646 C CA . ASP A 1 206 ? -28.886 19.067 31.447 1.00 81.06 206 ASP A CA 1
ATOM 1647 C C . ASP A 1 206 ? -28.977 19.196 32.980 1.00 81.06 206 ASP A C 1
ATOM 1649 O O . ASP A 1 206 ? -28.021 18.904 33.702 1.00 81.06 206 ASP A O 1
ATOM 1653 N N . ARG A 1 207 ? -30.178 19.478 33.515 1.00 82.44 207 ARG A N 1
ATOM 1654 C CA . ARG A 1 207 ? -30.438 19.470 34.970 1.00 82.44 207 ARG A CA 1
ATOM 1655 C C . ARG A 1 207 ? -30.149 18.118 35.625 1.00 82.44 207 ARG A C 1
ATOM 1657 O O . ARG A 1 207 ? -29.715 18.089 36.775 1.00 82.44 207 ARG A O 1
ATOM 1664 N N . THR A 1 208 ? -30.385 17.011 34.920 1.00 84.62 208 THR A N 1
ATOM 1665 C CA . THR A 1 208 ? -30.077 15.653 35.399 1.00 84.62 208 THR A CA 1
ATOM 1666 C C . THR A 1 208 ? -28.662 15.186 35.037 1.00 84.62 208 THR A C 1
ATOM 1668 O O . THR A 1 208 ? -28.292 14.066 35.387 1.00 84.62 208 THR A O 1
ATOM 1671 N N . LYS A 1 209 ? -27.846 16.039 34.395 1.00 82.81 209 LYS A N 1
ATOM 1672 C CA . LYS A 1 209 ? -26.478 15.754 33.923 1.00 82.81 209 LYS A CA 1
ATOM 1673 C C . LYS A 1 209 ? -26.381 14.499 33.045 1.00 82.81 209 LYS A C 1
ATOM 1675 O O . LYS A 1 209 ? -25.393 13.763 33.093 1.00 82.81 209 LYS A O 1
ATOM 1680 N N . VAL A 1 210 ? -27.411 14.240 32.240 1.00 82.62 210 VAL A N 1
ATOM 1681 C CA . VAL A 1 210 ? -27.422 13.125 31.290 1.00 82.62 210 VAL A CA 1
ATOM 1682 C C . VAL A 1 210 ? -26.723 13.562 30.005 1.00 82.62 210 VAL A C 1
ATOM 1684 O O . VAL A 1 210 ? -27.240 14.387 29.263 1.00 82.62 210 VAL A O 1
ATOM 1687 N N . GLU A 1 211 ? -25.558 12.975 29.728 1.00 73.44 211 GLU A N 1
ATOM 1688 C CA . GLU A 1 211 ? -24.827 13.180 28.470 1.00 73.44 211 GLU A CA 1
ATOM 1689 C C . GLU A 1 211 ? -25.702 12.831 27.252 1.00 73.44 211 GLU A C 1
ATOM 1691 O O . GLU A 1 211 ? -26.380 11.799 27.257 1.00 73.44 211 GLU A O 1
ATOM 1696 N N . ASP A 1 212 ? -25.622 13.622 26.177 1.00 69.00 212 ASP A N 1
ATOM 1697 C CA . ASP A 1 212 ? -26.427 13.481 24.949 1.00 69.00 212 ASP A CA 1
ATOM 1698 C C . ASP A 1 212 ? -26.520 12.036 24.429 1.00 69.00 212 ASP A C 1
ATOM 1700 O O . ASP A 1 212 ? -27.598 11.543 24.087 1.00 69.00 212 ASP A O 1
ATOM 1704 N N . CYS A 1 213 ? -25.394 11.315 24.426 1.00 72.50 213 CYS A N 1
ATOM 1705 C CA . CYS A 1 213 ? -25.321 9.921 23.989 1.00 72.50 213 CYS A CA 1
ATOM 1706 C C . CYS A 1 213 ? -26.155 8.964 24.858 1.00 72.50 213 CYS A C 1
ATOM 1708 O O . CYS A 1 213 ? -26.656 7.969 24.345 1.00 72.50 213 CYS A O 1
ATOM 1710 N N . LYS A 1 214 ? -26.298 9.239 26.161 1.00 77.38 214 LYS A N 1
ATOM 1711 C CA . LYS A 1 214 ? -27.108 8.451 27.107 1.00 77.38 214 LYS A CA 1
ATOM 1712 C C . LYS A 1 214 ? -28.584 8.843 27.036 1.00 77.38 214 LYS A C 1
ATOM 1714 O O . LYS A 1 214 ? -29.446 7.972 27.138 1.00 77.38 214 LYS A O 1
ATOM 1719 N N . ALA A 1 215 ? -28.876 10.122 26.792 1.00 80.25 215 ALA A N 1
ATOM 1720 C CA . ALA A 1 215 ? -30.239 10.634 26.675 1.00 80.25 215 ALA A CA 1
ATOM 1721 C C . ALA A 1 215 ? -31.057 9.914 25.590 1.00 80.25 215 ALA A C 1
ATOM 1723 O O . ALA A 1 215 ? -32.224 9.595 25.811 1.00 80.25 215 ALA A O 1
ATOM 1724 N N . VAL A 1 216 ? -30.438 9.597 24.446 1.00 77.75 216 VAL A N 1
ATOM 1725 C CA . VAL A 1 216 ? -31.096 8.871 23.343 1.00 77.75 216 VAL A CA 1
ATOM 1726 C C . VAL A 1 216 ? -31.613 7.496 23.787 1.00 77.75 216 VAL A C 1
ATOM 1728 O O . VAL A 1 216 ? -32.720 7.122 23.410 1.00 77.75 216 VAL A O 1
ATOM 1731 N N . PHE A 1 217 ? -30.872 6.764 24.627 1.00 79.31 217 PHE A N 1
ATOM 1732 C CA . PHE A 1 217 ? -31.316 5.460 25.137 1.00 79.31 217 PHE A CA 1
ATOM 1733 C C . PHE A 1 217 ? -32.488 5.590 26.115 1.00 79.31 217 PHE A C 1
ATOM 1735 O O . PHE A 1 217 ? -33.442 4.825 26.017 1.00 79.31 217 PHE A O 1
ATOM 1742 N N . VAL A 1 218 ? -32.458 6.590 27.005 1.00 81.19 218 VAL A N 1
ATOM 1743 C CA . VAL A 1 218 ? -33.570 6.872 27.932 1.00 81.19 218 VAL A CA 1
ATOM 1744 C C . VAL A 1 218 ? -34.846 7.215 27.157 1.00 81.19 218 VAL A C 1
ATOM 1746 O O . VAL A 1 218 ? -35.914 6.687 27.454 1.00 81.19 218 VAL A O 1
ATOM 1749 N N . VAL A 1 219 ? -34.739 8.055 26.123 1.00 81.19 219 VAL A N 1
ATOM 1750 C CA . VAL A 1 219 ? -35.881 8.442 25.279 1.00 81.19 219 VAL A CA 1
ATOM 1751 C C . VAL A 1 219 ? -36.397 7.266 24.443 1.00 81.19 219 VAL A C 1
ATOM 1753 O O . VAL A 1 219 ? -37.609 7.095 24.329 1.00 81.19 219 VAL A O 1
ATOM 1756 N N . ALA A 1 220 ? -35.509 6.432 23.892 1.00 75.12 220 ALA A N 1
ATOM 1757 C CA . ALA A 1 220 ? -35.901 5.245 23.133 1.00 75.12 220 ALA A CA 1
ATOM 1758 C C . ALA A 1 220 ? -36.661 4.226 23.999 1.00 75.12 220 ALA A C 1
ATOM 1760 O O . ALA A 1 220 ? -37.660 3.671 23.546 1.00 75.12 220 ALA A O 1
ATOM 1761 N N . GLU A 1 221 ? -36.232 4.014 25.246 1.00 75.31 221 GLU A N 1
ATOM 1762 C CA . GLU A 1 221 ? -36.888 3.059 26.143 1.00 75.31 221 GLU A CA 1
ATOM 1763 C C . GLU A 1 221 ? -38.215 3.597 26.695 1.00 75.31 221 GLU A C 1
ATOM 1765 O O . GLU A 1 221 ? -39.201 2.868 26.737 1.00 75.31 221 GLU A O 1
ATOM 1770 N N . MET A 1 222 ? -38.304 4.899 26.996 1.00 78.44 222 MET A N 1
ATOM 1771 C CA . MET A 1 222 ? -39.583 5.546 27.327 1.00 78.44 222 MET A CA 1
ATOM 1772 C C . MET A 1 222 ? -40.584 5.494 26.162 1.00 78.44 222 MET A C 1
ATOM 1774 O O . MET A 1 222 ? -41.778 5.336 26.396 1.00 78.44 222 MET A O 1
ATOM 1778 N N . ALA A 1 223 ? -40.119 5.590 24.911 1.00 80.38 223 ALA A N 1
ATOM 1779 C CA . ALA A 1 223 ? -40.978 5.435 23.739 1.00 80.38 223 ALA A CA 1
ATOM 1780 C C . ALA A 1 223 ? -41.522 4.002 23.592 1.00 80.38 223 ALA A C 1
ATOM 1782 O O . ALA A 1 223 ? -42.700 3.843 23.278 1.00 80.38 223 ALA A O 1
ATOM 1783 N N . ARG A 1 224 ? -40.709 2.972 23.887 1.00 72.62 224 ARG A N 1
ATOM 1784 C CA . ARG A 1 224 ? -41.175 1.573 23.958 1.00 72.62 224 ARG A CA 1
ATOM 1785 C C . ARG A 1 224 ? -42.217 1.370 25.050 1.00 72.62 224 ARG A C 1
ATOM 1787 O O . ARG A 1 224 ? -43.243 0.762 24.785 1.00 72.62 224 ARG A O 1
ATOM 1794 N N . SER A 1 225 ? -41.986 1.921 26.241 1.00 75.81 225 SER A N 1
ATOM 1795 C CA . SER A 1 225 ? -42.914 1.834 27.381 1.00 75.81 225 SER A CA 1
ATOM 1796 C C . SER A 1 225 ? -44.260 2.536 27.156 1.00 75.81 225 SER A C 1
ATOM 1798 O O . SER A 1 225 ? -45.161 2.398 27.979 1.00 75.81 225 SER A O 1
ATOM 1800 N N . LEU A 1 226 ? -44.389 3.314 26.078 1.00 81.06 226 LEU A N 1
ATOM 1801 C CA . LEU A 1 226 ? -45.596 4.038 25.677 1.00 81.06 226 LEU A CA 1
ATOM 1802 C C . LEU A 1 226 ? -46.137 3.555 24.312 1.00 81.06 226 LEU A C 1
ATOM 1804 O O . LEU A 1 226 ? -46.881 4.288 23.664 1.00 81.06 226 LEU A O 1
ATOM 1808 N N . ASP A 1 227 ? -45.728 2.363 23.859 1.00 72.12 227 ASP A N 1
ATOM 1809 C CA . ASP A 1 227 ? -46.132 1.720 22.595 1.00 72.12 227 ASP A CA 1
ATOM 1810 C C . ASP A 1 227 ? -45.899 2.557 21.314 1.00 72.12 227 ASP A C 1
ATOM 1812 O O . ASP A 1 227 ? -46.545 2.366 20.280 1.00 72.12 227 ASP A O 1
ATOM 1816 N N . TYR A 1 228 ? -44.916 3.466 21.326 1.00 73.75 228 TYR A N 1
ATOM 1817 C CA . TYR A 1 228 ? -44.488 4.187 20.122 1.00 73.75 228 TYR A CA 1
ATOM 1818 C C . TYR A 1 228 ? -43.410 3.410 19.354 1.00 73.75 228 TYR A C 1
ATOM 1820 O O . TYR A 1 228 ? -42.345 3.086 19.884 1.00 73.75 228 TYR A O 1
ATOM 1828 N N . GLU A 1 229 ? -43.625 3.196 18.050 1.00 62.16 229 GLU A N 1
ATOM 1829 C CA . GLU A 1 229 ? -42.616 2.589 17.173 1.00 62.16 229 GLU A CA 1
ATOM 1830 C C . GLU A 1 229 ? -41.311 3.409 17.120 1.00 62.16 229 GLU A C 1
ATOM 1832 O O . GLU A 1 229 ? -41.207 4.441 16.445 1.00 62.16 229 GLU A O 1
ATOM 1837 N N . VAL A 1 230 ? -40.266 2.875 17.757 1.00 58.16 230 VAL A N 1
ATOM 1838 C CA . VAL A 1 230 ? -38.914 3.465 17.852 1.00 58.16 230 VAL A CA 1
ATOM 1839 C C . VAL A 1 230 ? -38.248 3.684 16.481 1.00 58.16 230 VAL A C 1
ATOM 1841 O O . VAL A 1 230 ? -37.325 4.486 16.359 1.00 58.16 230 VAL A O 1
ATOM 1844 N N . VAL A 1 231 ? -38.757 3.052 15.415 1.00 56.25 231 VAL A N 1
ATOM 1845 C CA . VAL A 1 231 ? -38.296 3.186 14.014 1.00 56.25 231 VAL A CA 1
ATOM 1846 C C . VAL A 1 231 ? -38.379 4.636 13.483 1.00 56.25 231 VAL A C 1
ATOM 1848 O O . VAL A 1 231 ? -37.854 4.937 12.414 1.00 56.25 231 VAL A O 1
ATOM 1851 N N . LYS A 1 232 ? -39.030 5.552 14.214 1.00 53.44 232 LYS A N 1
ATOM 1852 C CA . LYS A 1 232 ? -39.138 6.988 13.887 1.00 53.44 232 LYS A CA 1
ATOM 1853 C C . LYS A 1 232 ? -38.192 7.902 14.691 1.00 53.44 232 LYS A C 1
ATOM 1855 O O . LYS A 1 232 ? -38.226 9.111 14.468 1.00 53.44 232 LYS A O 1
ATOM 1860 N N . LEU A 1 233 ? -37.401 7.362 15.628 1.00 53.31 233 LEU A N 1
ATOM 1861 C CA . LEU A 1 233 ? -36.589 8.137 16.588 1.00 53.31 233 LEU A CA 1
ATOM 1862 C C . LEU A 1 233 ? -35.068 8.084 16.338 1.00 53.31 233 LEU A C 1
ATOM 1864 O O . LEU A 1 233 ? -34.339 8.860 16.957 1.00 53.31 233 LEU A O 1
ATOM 1868 N N . LEU A 1 234 ? -34.607 7.193 15.451 1.00 49.47 234 LEU A N 1
ATOM 1869 C CA . LEU A 1 234 ? -33.215 7.049 14.990 1.00 49.47 234 LEU A CA 1
ATOM 1870 C C . LEU A 1 234 ? -33.063 7.553 13.544 1.00 49.47 234 LEU A C 1
ATOM 1872 O O . LEU A 1 234 ? -32.007 8.157 13.256 1.00 49.47 234 LEU A O 1
#

Organism: Araneus ventricosus (NCBI:txid182803)

pLDDT: mean 74.07, std 22.88, range [22.16, 95.19]

Secondary structure (DSSP, 8-state):
------S-----TTT----SS--SSSPPBHHHHHHHHHIIIIIS---HHHHHHHHHHH-THHHHTTPPBPPHHHHHHHHHHHHHHHHHHHHHTT---HHHHHHHHHHHHHHTSB---B-TTHHHH---HHHHHHHHHHHSTT----TT--S-------S-------------------------PPP-----------HHHHHHHHHTT--HHHHHHHHHHHHHTTT--GGGT-

Foldseek 3Di:
DDDDPPDDFDQDPLLGGADCADDFQAAAFLSNLLSQLCCCCPVVVDDLQVSLQVSVVRSCNCVVLVFAFDDSVVLSVLNSVLVVLSVVLVVCVVPPDPVSVVSSVVNSQRRRAHSDGGDPCRLVVDPDVVSNVQVVCCRDDPRDDGNPCPDDPDDDDDDDDDDDDDDDDDDDDDDDDDDDDDDDDDDPPPLDQDPLDDVVLVVVCVVVVNDPVRSLVVSLVVCVVVVHDSVRSD

Radius of gyration: 28.88 Å; chains: 1; bounding box: 68×52×81 Å

=== Feature glossary ===
A reading guide for the features in this record.

Start from the sequence.

  · Sequence gives the chain of amino acids in standard one-letter code (A=alanine, C=cysteine, …, Y=tyrosine), read N→C. It is the only feature that is directly encoded by the gene; all structural features are derived from the folded form of this sequence.

Fold it, and you get atomic coordinates and the backbone conformation that goes with them.

  · Structure coordinates are given as an mmCIF _atom_site loop: one row per atom with element, residue name, chain id, sequence number, and x/y/z position in Å. Only the four main-chain atoms per residue are included here; side chains are omitted to keep the record compact.

  · Backbone dihedral angles. Every residue except chain termini has a φ (preceding-C → N → Cα → C) and a ψ (N → Cα → C → next-N). They are reported in degrees following the IUPAC sign convention. Secondary structure is essentially a statement about which (φ, ψ) basin each residue occupies.

  · Eight-state secondary structure (DSSP): H is the canonical α-helix, G the tighter 3₁₀-helix, I the wider π-helix; E/B are β-structure, T and S are turns and bends, and '-' is everything else. DSSP derives these from the pattern of main-chain N–H···O=C hydrogen bonds, not from the sequence.

  · SS3 is a coarse helix/strand/coil call (letters a/b/c) made by the P-SEA algorithm from inter-Cα distances and dihedrals. It is less detailed than DSSP but needs only Cα positions.

Summarize the fold with a handful of shape descriptors and a per-residue structural alphabet.

  · Radius of gyration (Rg) is the root-mean-square distance of Cα atoms from their centroid — a single number for overall size and compactness. A globular domain of N residues has Rg ≈ 2.2·N^0.38 Å; an extended or disordered chain has a much larger Rg. The Cα contact count is the number of residue pairs whose Cα atoms are within 8 Å and are more than four positions apart in sequence — a standard proxy for tertiary packing density. The bounding box is the smallest axis-aligned box enclosing all Cα atoms.

  · 3Di is Foldseek's structural alphabet. Each residue is assigned one of twenty discrete states based on how its Cα sits relative to its spatial (not sequential) neighbors. Aligning 3Di strings finds structural homologs roughly as well as full 3D superposition, but orders of magnitude faster.

  · Solvent-accessible surface area (SASA) is the area in Å² traced out by the centre of a 1.4 Å probe sphere (a water molecule) rolled over the protein's van der Waals surface (Shrake–Rupley / Lee–Richards construction). Buried residues have near-zero SASA; fully exposed residues can exceed 200 Å². The total SASA scales roughly with the number of surface residues.

Ask how reliable the model is.

  · For AlphaFold models, the B-factor field carries pLDDT — the model's own estimate of local accuracy on a 0–100 scale. Regions with pLDDT<50 should be treated as essentially unmodeled; they often correspond to intrinsically disordered segments.

  · For experimental (PDB) structures, the B-factor (temperature factor) quantifies the positional spread of each atom in the crystal — a combination of thermal vibration and static disorder — in units of Å². High B-factors mark flexible loops or poorly resolved regions; low B-factors mark the rigid, well-ordered core.

  · Predicted Aligned Error (PAE) is an AlphaFold confidence matrix: entry (i, j) is the expected error in the position of residue j, in ångströms, when the prediction is superimposed on the true structure at residue i. Low PAE within a block of residues means that block is internally rigid and well-predicted; high PAE between two blocks means their relative placement is uncertain even if each block individually is confident.

Place it in context: what it resembles, what it is annotated as, and how it looks.

  · Structural nearest neighbors (via Foldseek easy-search vs the PDB). Reported per hit: target PDB id, E-value, and alignment TM-score. A TM-score above ~0.5 is the conventional threshold for 'same fold'.

  · Functional annotations link the protein to curated databases. InterPro entries identify conserved domains and families by matching the sequence against member-database signatures (Pfam, PROSITE, CDD, …). Gene Ontology (GO) terms describe molecular function, biological process, and cellular component in a controlled vocabulary. CATH places the structure in a hierarchical fold classification (Class/Architecture/Topology/Homologo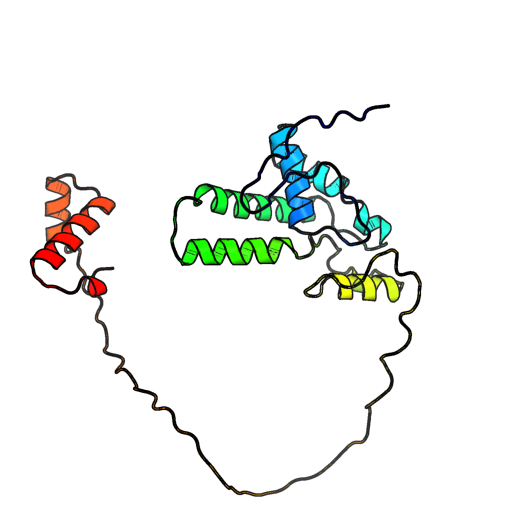us-superfamily). The organism is the source species.

  · The contact map is a binary N×N matrix image: pixel (i, j) is dark where Cα_i and Cα_j are within 8 Å and |i−j|>4. Because the |i−j|>4 filter removes local helical contacts, off-diagonal stripes parallel to the main diagonal indicate parallel β-sheets; stripes perpendicular to it indicate antiparallel β-sheets. The Ramachandran plot scatters every residue's (φ, ψ) pair against the sterically allowed regions. The PAE heatmap renders the predicted-aligned-error matrix.

  · Six rendered views show the 3D structure from the faces of a cube — i.e. along ±x, ±y, ±z. Rendering representation is drawn randomly per protein from cartoon (secondary-structure ribbons), sticks (backbone bonds), or molecular surface; coloring is either N→C rainbow (blue at the N-terminus through red at the C-terminus) or one color per chain.